Protein AF-0000000080632441 (afdb_homodimer)

Foldseek 3Di:
DPPPDQLVVQVVLCVVLPHDDDPLLSLLSCVQPVDDKDKDWLVRSVVVCVVVVNDDDSVRSVVSLVSCCVSQQWPWDDDDPPTIIIINDSDDWEWEAEPPPGDIDTDRRVVDDDDDDDADPPPDHDPHDYDYHYDYDDPPPPD/DPPPDPLVVLVVLCVVLPHDCDPLLSLLSCVQPVDDKDKDWLVRSVVVCVVVVNDDDSVRSVVSLVSCCVSQQWPWDDDDPPTIIIINDSDDWEWEAEPPPGDIDTDRNVVDDDPDDDADPPPDHDPHDYDYHYDYDDPPPPD

InterPro domains:
  IPR002481 Ferric-uptake regulator [PF01475] (17-112)
  IPR002481 Ferric-uptake regulator [PTHR33202] (8-134)
  IPR002481 Ferric-uptake regulator [cd07153] (23-134)
  IPR036388 Winged helix-like DNA-binding domain superfamily [G3DSA:1.10.10.10] (9-90)
  IPR036390 Winged helix DNA-binding domain superfamily [SSF46785] (9-132)

Structure (mmCIF, N/CA/C/O backbone):
data_AF-0000000080632441-model_v1
#
loop_
_entity.id
_entity.type
_entity.pdbx_description
1 polymer 'Ferric uptake regulation protein'
#
loop_
_atom_site.group_PDB
_atom_site.id
_atom_site.type_symbol
_atom_site.label_atom_id
_atom_site.label_alt_id
_atom_site.label_comp_id
_atom_site.label_asym_id
_atom_site.label_entity_id
_atom_site.label_seq_id
_atom_site.pdbx_PDB_ins_code
_atom_site.Cartn_x
_atom_site.Cartn_y
_atom_site.Cartn_z
_atom_site.occupancy
_atom_site.B_iso_or_equiv
_atom_site.auth_seq_id
_atom_site.auth_comp_id
_atom_site.auth_asym_id
_atom_site.auth_atom_id
_atom_site.pdbx_PDB_model_num
ATOM 1 N N . MET A 1 1 ? -0.28 -42.281 -23.859 1 33.09 1 MET A N 1
ATOM 2 C CA . MET A 1 1 ? -1.153 -41.125 -23.859 1 33.09 1 MET A CA 1
ATOM 3 C C . MET A 1 1 ? -1.033 -40.344 -22.547 1 33.09 1 MET A C 1
ATOM 5 O O . MET A 1 1 ? -1.762 -40.625 -21.594 1 33.09 1 MET A O 1
ATOM 9 N N . THR A 1 2 ? 0.139 -40.188 -21.922 1 35.5 2 THR A N 1
ATOM 10 C CA . THR A 1 2 ? 0.344 -39.438 -20.688 1 35.5 2 THR A CA 1
ATOM 11 C C . THR A 1 2 ? -0.292 -38.062 -20.766 1 35.5 2 THR A C 1
ATOM 13 O O . THR A 1 2 ? 0.161 -37.219 -21.547 1 35.5 2 THR A O 1
ATOM 16 N N . GLY A 1 3 ? -1.65 -38 -21.016 1 35.34 3 GLY A N 1
ATOM 17 C CA . GLY A 1 3 ? -2.373 -36.75 -21.188 1 35.34 3 GLY A CA 1
ATOM 18 C C . GLY A 1 3 ? -1.894 -35.656 -20.266 1 35.34 3 GLY A C 1
ATOM 19 O O . GLY A 1 3 ? -1.734 -35.875 -19.062 1 35.34 3 GLY A O 1
ATOM 20 N N . THR A 1 4 ? -0.919 -34.906 -20.547 1 43.03 4 THR A N 1
ATOM 21 C CA . THR A 1 4 ? -0.618 -33.656 -19.859 1 43.03 4 THR A CA 1
ATOM 22 C C . THR A 1 4 ? -1.896 -33 -19.328 1 43.03 4 THR A C 1
ATOM 24 O O . THR A 1 4 ? -2.764 -32.625 -20.109 1 43.03 4 THR A O 1
ATOM 27 N N . ARG A 1 5 ? -2.656 -33.562 -18.266 1 49.09 5 ARG A N 1
ATOM 28 C CA . ARG A 1 5 ? -3.957 -33.188 -17.734 1 49.09 5 ARG A CA 1
ATOM 29 C C . ARG A 1 5 ? -4.07 -31.656 -17.594 1 49.09 5 ARG A C 1
ATOM 31 O O . ARG A 1 5 ? -3.268 -31.031 -16.906 1 49.09 5 ARG A O 1
ATOM 38 N N . PRO A 1 6 ? -4.762 -31.094 -18.375 1 52.81 6 PRO A N 1
ATOM 39 C CA . PRO A 1 6 ? -5.141 -29.688 -18.297 1 52.81 6 PRO A CA 1
ATOM 40 C C . PRO A 1 6 ? -5.57 -29.25 -16.906 1 52.81 6 PRO A C 1
ATOM 42 O O . PRO A 1 6 ? -6.113 -30.062 -16.141 1 52.81 6 PRO A O 1
ATOM 45 N N . PHE A 1 7 ? -4.969 -28.562 -16.188 1 61.31 7 PHE A N 1
ATOM 46 C CA . PHE A 1 7 ? -5.32 -27.953 -14.914 1 61.31 7 PHE A CA 1
ATOM 47 C C . PHE A 1 7 ? -4.543 -28.594 -13.773 1 61.31 7 PHE A C 1
ATOM 49 O O . PHE A 1 7 ? -4.879 -28.406 -12.602 1 61.31 7 PHE A O 1
ATOM 56 N N . LYS A 1 8 ? -3.641 -29.547 -14.109 1 72.44 8 LYS A N 1
ATOM 57 C CA . LYS A 1 8 ? -2.916 -30.281 -13.078 1 72.44 8 LYS A CA 1
ATOM 58 C C . LYS A 1 8 ? -2.145 -29.328 -12.172 1 72.44 8 LYS A C 1
ATOM 60 O O . LYS A 1 8 ? -2.098 -29.516 -10.953 1 72.44 8 LYS A O 1
ATOM 65 N N . ARG A 1 9 ? -1.798 -28.281 -12.75 1 84.69 9 ARG A N 1
ATOM 66 C CA . ARG A 1 9 ? -0.999 -27.375 -11.938 1 84.69 9 ARG A CA 1
ATOM 67 C C . ARG A 1 9 ? -1.854 -26.703 -10.867 1 84.69 9 ARG A C 1
ATOM 69 O O . ARG A 1 9 ? -1.483 -26.672 -9.695 1 84.69 9 ARG A O 1
ATOM 76 N N . ALA A 1 10 ? -3.031 -26.344 -11.242 1 90.31 10 ALA A N 1
ATOM 77 C CA . ALA A 1 10 ? -3.914 -25.641 -10.312 1 90.31 10 ALA A CA 1
ATOM 78 C C . ALA A 1 10 ? -4.438 -26.578 -9.227 1 90.31 10 ALA A C 1
ATOM 80 O O . ALA A 1 10 ? -4.457 -26.219 -8.047 1 90.31 10 ALA A O 1
ATOM 81 N N . LEU A 1 11 ? -4.855 -27.797 -9.625 1 91.56 11 LEU A N 1
ATOM 82 C CA . LEU A 1 11 ? -5.363 -28.766 -8.664 1 91.56 11 LEU A CA 1
ATOM 83 C C . LEU A 1 11 ? -4.281 -29.156 -7.66 1 91.56 11 LEU A C 1
ATOM 85 O O . LEU A 1 11 ? -4.539 -29.203 -6.457 1 91.56 11 LEU A O 1
ATOM 89 N N . ASP A 1 12 ? -3.166 -29.406 -8.133 1 92.31 12 ASP A N 1
ATOM 90 C CA . ASP A 1 12 ? -2.045 -29.781 -7.277 1 92.31 12 ASP A CA 1
ATOM 91 C C . ASP A 1 12 ? -1.719 -28.672 -6.277 1 92.31 12 ASP A C 1
ATOM 93 O O . ASP A 1 12 ? -1.461 -28.938 -5.105 1 92.31 12 ASP A O 1
ATOM 97 N N . ARG A 1 13 ? -1.708 -27.453 -6.73 1 92.25 13 ARG A N 1
ATOM 98 C CA . ARG A 1 13 ? -1.422 -26.328 -5.859 1 92.25 13 ARG A CA 1
ATOM 99 C C . ARG A 1 13 ? -2.463 -26.203 -4.75 1 92.25 13 ARG A C 1
ATOM 101 O O . ARG A 1 13 ? -2.119 -25.969 -3.59 1 92.25 13 ARG A O 1
ATOM 108 N N . LEU A 1 14 ? -3.668 -26.359 -5.105 1 94.69 14 LEU A N 1
ATOM 109 C CA . LEU A 1 14 ? -4.746 -26.281 -4.129 1 94.69 14 LEU A CA 1
ATOM 110 C C . LEU A 1 14 ? -4.621 -27.391 -3.088 1 94.69 14 LEU A C 1
ATOM 112 O O . LEU A 1 14 ? -4.68 -27.125 -1.885 1 94.69 14 LEU A O 1
ATOM 116 N N . GLN A 1 15 ? -4.391 -28.547 -3.537 1 93.75 15 GLN A N 1
ATOM 117 C CA . GLN A 1 15 ? -4.32 -29.703 -2.643 1 93.75 15 GLN A CA 1
ATOM 118 C C . GLN A 1 15 ? -3.096 -29.609 -1.735 1 93.75 15 GLN A C 1
ATOM 120 O O . GLN A 1 15 ? -3.182 -29.891 -0.539 1 93.75 15 GLN A O 1
ATOM 125 N N . THR A 1 16 ? -2.045 -29.25 -2.301 1 93.94 16 THR A N 1
ATOM 126 C CA . THR A 1 16 ? -0.812 -29.109 -1.531 1 93.94 16 THR A CA 1
ATOM 127 C C . THR A 1 16 ? -0.969 -28.062 -0.443 1 93.94 16 THR A C 1
ATOM 129 O O . THR A 1 16 ? -0.41 -28.188 0.647 1 93.94 16 THR A O 1
ATOM 132 N N . ALA A 1 17 ? -1.76 -27.078 -0.723 1 95.12 17 ALA A N 1
ATOM 133 C CA . ALA A 1 17 ? -1.973 -26 0.237 1 95.12 17 ALA A CA 1
ATOM 134 C C . ALA A 1 17 ? -3.1 -26.328 1.207 1 95.12 17 ALA A C 1
ATOM 136 O O . ALA A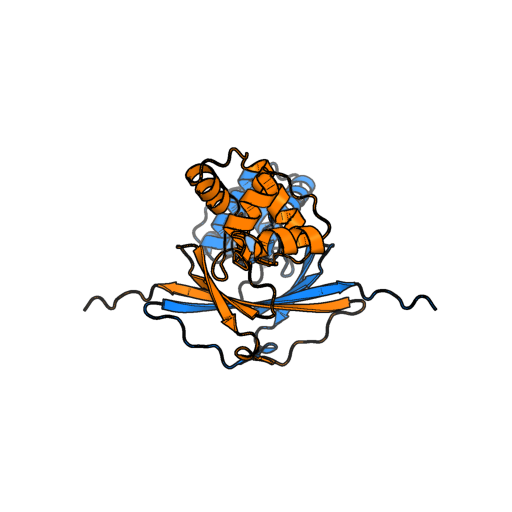 1 17 ? -3.424 -25.547 2.096 1 95.12 17 ALA A O 1
ATOM 137 N N . GLY A 1 18 ? -3.789 -27.438 1.027 1 95.62 18 GLY A N 1
ATOM 138 C CA . GLY A 1 18 ? -4.793 -27.906 1.961 1 95.62 18 GLY A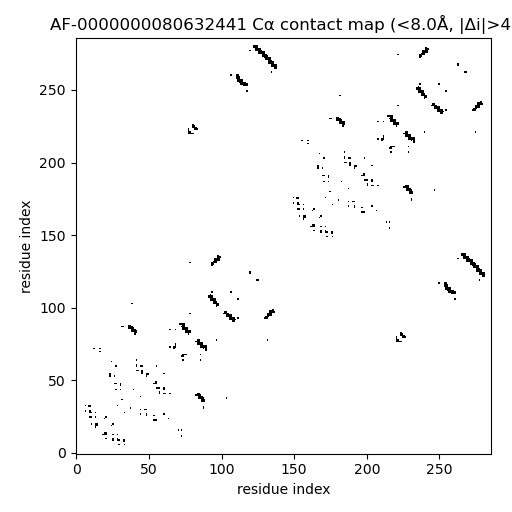 CA 1
ATOM 139 C C . GLY A 1 18 ? -6.191 -27.406 1.643 1 95.62 18 GLY A C 1
ATOM 140 O O . GLY A 1 18 ? -7.074 -27.422 2.504 1 95.62 18 GLY A O 1
ATOM 141 N N . PHE A 1 19 ? -6.305 -27 0.453 1 96.19 19 PHE A N 1
ATOM 142 C CA . PHE A 1 19 ? -7.621 -26.484 0.083 1 96.19 19 PHE A CA 1
ATOM 143 C C . PHE A 1 19 ? -8.453 -27.578 -0.597 1 96.19 19 PHE A C 1
ATOM 145 O O . PHE A 1 19 ? -7.926 -28.344 -1.397 1 96.19 19 PHE A O 1
ATOM 152 N N . ARG A 1 20 ? -9.773 -27.562 -0.19 1 94.94 20 ARG A N 1
ATOM 153 C CA . ARG A 1 20 ? -10.719 -28.359 -0.97 1 94.94 20 ARG A CA 1
ATOM 154 C C . ARG A 1 20 ? -10.938 -27.75 -2.35 1 94.94 20 ARG A C 1
ATOM 156 O O . ARG A 1 20 ? -11.203 -26.547 -2.471 1 94.94 20 ARG A O 1
ATOM 163 N N . PRO A 1 21 ? -10.852 -28.578 -3.33 1 94.56 21 PRO A N 1
ATOM 164 C CA . PRO A 1 21 ? -11 -28.016 -4.68 1 94.56 21 PRO A CA 1
ATOM 165 C C . PRO A 1 21 ? -12.453 -27.922 -5.125 1 94.56 21 PRO A C 1
ATOM 167 O O . PRO A 1 21 ? -12.875 -28.656 -6.031 1 94.56 21 PRO A O 1
ATOM 170 N N . THR A 1 22 ? -13.234 -27 -4.605 1 95.38 22 THR A N 1
ATOM 171 C CA . THR A 1 22 ? -14.578 -26.734 -5.113 1 95.38 22 THR A CA 1
ATOM 172 C C . THR A 1 22 ? -14.523 -26.188 -6.539 1 95.38 22 THR A C 1
ATOM 174 O O . THR A 1 22 ? -13.461 -25.75 -7 1 95.38 22 THR A O 1
ATOM 177 N N . ARG A 1 23 ? -15.609 -26.297 -7.176 1 94.81 23 ARG A N 1
ATOM 178 C CA . ARG A 1 23 ? -15.672 -25.797 -8.547 1 94.81 23 ARG A CA 1
ATOM 179 C C . ARG A 1 23 ? -15.219 -24.344 -8.633 1 94.81 23 ARG A C 1
ATOM 181 O O . ARG A 1 23 ? -14.391 -24 -9.484 1 94.81 23 ARG A O 1
ATOM 188 N N . GLN A 1 24 ? -15.734 -23.516 -7.773 1 96.12 24 GLN A N 1
ATOM 189 C CA . GLN A 1 24 ? -15.398 -22.094 -7.781 1 96.12 24 GLN A CA 1
ATOM 190 C C . GLN A 1 24 ? -13.922 -21.875 -7.473 1 96.12 24 GLN A C 1
ATOM 192 O O . GLN A 1 24 ? -13.242 -21.125 -8.172 1 96.12 24 GLN A O 1
ATOM 197 N N . ARG A 1 25 ? -13.43 -22.594 -6.473 1 96.44 25 ARG A N 1
ATOM 198 C CA . ARG A 1 25 ? -12.039 -22.422 -6.078 1 96.44 25 ARG A CA 1
ATOM 199 C C . ARG A 1 25 ? -11.094 -22.922 -7.172 1 96.44 25 ARG A C 1
ATOM 201 O O . ARG A 1 25 ? -10.094 -22.266 -7.477 1 96.44 25 ARG A O 1
ATOM 208 N N . LEU A 1 26 ? -11.414 -24.078 -7.703 1 96.19 26 LEU A N 1
ATOM 209 C CA . LEU A 1 26 ? -10.602 -24.625 -8.781 1 96.19 26 LEU A CA 1
ATOM 210 C C . LEU A 1 26 ? -10.625 -23.703 -10 1 96.19 26 LEU A C 1
ATOM 212 O O . LEU A 1 26 ? -9.594 -23.5 -10.641 1 96.19 26 LEU A O 1
ATOM 216 N N . GLY A 1 27 ? -11.812 -23.219 -10.367 1 97.06 27 GLY A N 1
ATOM 217 C CA . GLY A 1 27 ? -11.914 -22.281 -11.477 1 97.06 27 GLY A CA 1
ATOM 218 C C . GLY A 1 27 ? -11.062 -21.047 -11.297 1 97.06 27 GLY A C 1
ATOM 219 O O . GLY A 1 27 ? -10.367 -20.625 -12.227 1 97.06 27 GLY A O 1
ATOM 220 N N . LEU A 1 28 ? -11.086 -20.453 -10.125 1 98.06 28 LEU A N 1
ATOM 221 C CA . LEU A 1 28 ? -10.273 -19.281 -9.828 1 98.06 28 LEU A CA 1
ATOM 222 C C . LEU A 1 28 ? -8.789 -19.625 -9.867 1 98.06 28 LEU A C 1
ATOM 224 O O . LEU A 1 28 ? -7.98 -18.859 -10.383 1 98.06 28 LEU A O 1
ATOM 228 N N . ALA A 1 29 ? -8.469 -20.766 -9.312 1 97.69 29 ALA A N 1
ATOM 229 C CA . ALA A 1 29 ? -7.074 -21.219 -9.328 1 97.69 29 ALA A CA 1
ATOM 230 C C . ALA A 1 29 ? -6.562 -21.375 -10.758 1 97.69 29 ALA A C 1
ATOM 232 O O . ALA A 1 29 ? -5.43 -21 -11.062 1 97.69 29 ALA A O 1
ATOM 233 N N . ARG A 1 30 ? -7.375 -21.891 -11.555 1 96.69 30 ARG A N 1
ATOM 234 C CA . ARG A 1 30 ? -6.977 -22.062 -12.953 1 96.69 30 ARG A CA 1
ATOM 235 C C . ARG A 1 30 ? -6.711 -20.719 -13.617 1 96.69 30 ARG A C 1
ATOM 237 O O . ARG A 1 30 ? -5.715 -20.562 -14.32 1 96.69 30 ARG A O 1
ATOM 244 N N . LEU A 1 31 ? -7.617 -19.781 -13.438 1 96.81 31 LEU A N 1
ATOM 245 C CA . LEU A 1 31 ? -7.441 -18.438 -13.992 1 96.81 31 LEU A CA 1
ATOM 246 C C . LEU A 1 31 ? -6.145 -17.812 -13.492 1 96.81 31 LEU A C 1
ATOM 248 O O . LEU A 1 31 ? -5.48 -17.078 -14.234 1 96.81 31 LEU A O 1
ATOM 252 N N . LEU A 1 32 ? -5.773 -18.094 -12.25 1 97.25 32 LEU A N 1
ATOM 253 C CA . LEU A 1 32 ? -4.633 -17.469 -11.602 1 97.25 32 LEU A CA 1
ATOM 254 C C . LEU A 1 32 ? -3.326 -18.125 -12.023 1 97.25 32 LEU A C 1
ATOM 256 O O . LEU A 1 32 ? -2.326 -17.453 -12.258 1 97.25 32 LEU A O 1
ATOM 260 N N . PHE A 1 33 ? -3.41 -19.453 -12.164 1 96 33 PHE A N 1
ATOM 261 C CA . PHE A 1 33 ? -2.133 -20.156 -12.141 1 96 33 PHE A CA 1
ATOM 262 C C . PHE A 1 33 ? -1.861 -20.828 -13.477 1 96 33 PHE A C 1
ATOM 264 O O . PHE A 1 33 ? -0.778 -21.375 -13.695 1 96 33 PHE A O 1
ATOM 271 N N . GLU A 1 34 ? -2.977 -20.766 -14.359 1 90.06 34 GLU A N 1
ATOM 272 C CA . GLU A 1 34 ? -2.773 -21.375 -15.672 1 90.06 34 GLU A CA 1
ATOM 273 C C . GLU A 1 34 ? -2.129 -20.391 -16.641 1 90.06 34 GLU A C 1
ATOM 275 O O . GLU A 1 34 ? -2.643 -19.281 -16.844 1 90.06 34 GLU A O 1
ATOM 280 N N . GLY A 1 35 ? -0.875 -20.031 -16.609 1 89.94 35 GLY A N 1
ATOM 281 C CA . GLY A 1 35 ? -0.099 -19.156 -17.453 1 89.94 35 GLY A CA 1
ATOM 282 C C . GLY A 1 35 ? 1.107 -18.562 -16.766 1 89.94 35 GLY A C 1
ATOM 283 O O . GLY A 1 35 ? 1.679 -19.172 -15.859 1 89.94 35 GLY A O 1
ATOM 284 N N . GLU A 1 36 ? 1.453 -17.438 -17.25 1 94.56 36 GLU A N 1
ATOM 285 C CA . GLU A 1 36 ? 2.613 -16.766 -16.672 1 94.56 36 GLU A CA 1
ATOM 286 C C . GLU A 1 36 ? 2.242 -16.031 -15.391 1 94.56 36 GLU A C 1
ATOM 288 O O . GLU A 1 36 ? 1.061 -15.828 -15.109 1 94.56 36 GLU A O 1
ATOM 293 N N . HIS A 1 37 ? 3.268 -15.742 -14.688 1 96.56 37 HIS A N 1
ATOM 294 C CA . HIS A 1 37 ? 3.037 -14.93 -13.5 1 96.56 37 HIS A CA 1
ATOM 295 C C . HIS A 1 37 ? 2.32 -13.633 -13.852 1 96.56 37 HIS A C 1
ATOM 297 O O . HIS A 1 37 ? 2.549 -13.062 -14.922 1 96.56 37 HIS A O 1
ATOM 303 N N . ARG A 1 38 ? 1.542 -13.25 -12.891 1 97.62 38 ARG A N 1
ATOM 304 C CA . ARG A 1 38 ? 0.75 -12.055 -13.172 1 97.62 38 ARG A CA 1
ATOM 305 C C . ARG A 1 38 ? 0.389 -11.32 -11.883 1 97.62 38 ARG A C 1
ATOM 307 O O . ARG A 1 38 ? 0.552 -11.867 -10.789 1 97.62 38 ARG A O 1
ATOM 314 N N . HIS A 1 39 ? -0.03 -10.062 -12.016 1 98.12 39 HIS A N 1
ATOM 315 C CA . HIS A 1 39 ? -0.624 -9.227 -10.977 1 98.12 39 HIS A CA 1
ATOM 316 C C . HIS A 1 39 ? -2.096 -8.953 -11.266 1 98.12 39 HIS A C 1
ATOM 318 O O . HIS A 1 39 ? -2.438 -8.445 -12.336 1 98.12 39 HIS A O 1
ATOM 324 N N . VAL A 1 40 ? -2.939 -9.234 -10.289 1 97.81 40 VAL A N 1
ATOM 325 C CA . VAL A 1 40 ? -4.363 -9.039 -10.539 1 97.81 40 VAL A CA 1
ATOM 326 C C . VAL A 1 40 ? -5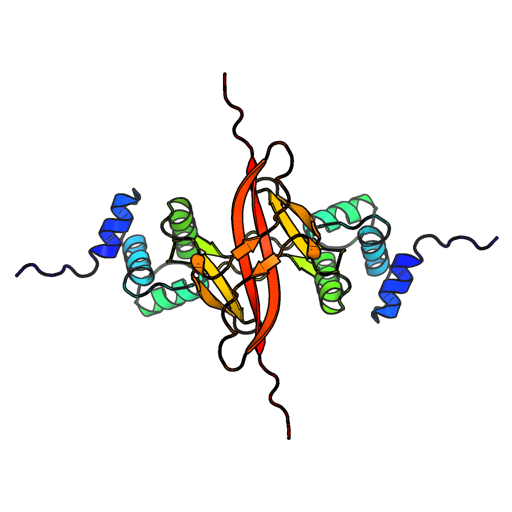.031 -8.445 -9.305 1 97.81 40 VAL A C 1
ATOM 328 O O . VAL A 1 40 ? -4.625 -8.719 -8.172 1 97.81 40 VAL A O 1
ATOM 331 N N . THR A 1 41 ? -6.027 -7.602 -9.531 1 97.5 41 THR A N 1
ATOM 332 C CA . THR A 1 41 ? -6.918 -7.195 -8.445 1 97.5 41 THR A CA 1
ATOM 333 C C . THR A 1 41 ? -8.117 -8.133 -8.352 1 97.5 41 THR A C 1
ATOM 335 O O . THR A 1 41 ? -8.367 -8.922 -9.266 1 97.5 41 THR A O 1
ATOM 338 N N . ALA A 1 42 ? -8.812 -8.055 -7.223 1 98.25 42 ALA A N 1
ATOM 339 C CA . ALA A 1 42 ? -10.023 -8.852 -7.078 1 98.25 42 ALA A CA 1
ATOM 340 C C . ALA A 1 42 ? -11.031 -8.523 -8.18 1 98.25 42 ALA A C 1
ATOM 342 O O . ALA A 1 42 ? -11.656 -9.422 -8.75 1 98.25 42 ALA A O 1
ATOM 343 N N . GLU A 1 43 ? -11.148 -7.285 -8.516 1 97.88 43 GLU A N 1
ATOM 344 C CA . GLU A 1 43 ? -12.094 -6.844 -9.539 1 97.88 43 GLU A CA 1
ATOM 345 C C . GLU A 1 43 ? -11.719 -7.398 -10.914 1 97.88 43 GLU A C 1
ATOM 347 O O . GLU A 1 43 ? -12.578 -7.855 -11.664 1 97.88 43 GLU A O 1
ATOM 352 N N . GLN A 1 44 ? -10.469 -7.332 -11.242 1 97.5 44 GLN A N 1
ATOM 353 C CA . GLN A 1 44 ? -9.992 -7.871 -12.508 1 97.5 44 GLN A CA 1
ATOM 354 C C . GLN A 1 44 ? -10.273 -9.367 -12.602 1 97.5 44 GLN A C 1
ATOM 356 O O . GLN A 1 44 ? -10.766 -9.852 -13.625 1 97.5 44 GLN A O 1
ATOM 361 N N . LEU A 1 45 ? -9.914 -10.094 -11.523 1 98.5 45 LEU A N 1
ATOM 362 C CA . LEU A 1 45 ? -10.125 -11.531 -11.531 1 98.5 45 LEU A CA 1
ATOM 363 C C . LEU A 1 45 ? -11.617 -11.867 -11.641 1 98.5 45 LEU A C 1
ATOM 365 O O . LEU A 1 45 ? -11.992 -12.82 -12.32 1 98.5 45 LEU A O 1
ATOM 369 N N . HIS A 1 46 ? -12.406 -11.078 -10.961 1 98.75 46 HIS A N 1
ATOM 370 C CA . HIS A 1 46 ? -13.844 -11.281 -11.031 1 98.75 46 HIS A CA 1
ATOM 371 C C . HIS A 1 46 ? -14.359 -11.117 -12.453 1 98.75 46 HIS A C 1
ATOM 373 O O . HIS A 1 46 ? -15.148 -11.93 -12.938 1 98.75 46 HIS A O 1
ATOM 379 N N . THR A 1 47 ? -13.93 -10.102 -13.062 1 98.56 47 THR A N 1
ATOM 380 C CA . THR A 1 47 ? -14.312 -9.852 -14.445 1 98.56 47 THR A CA 1
ATOM 381 C C . THR A 1 47 ? -13.891 -11.023 -15.336 1 98.56 47 THR A C 1
ATOM 383 O O . THR A 1 47 ? -14.68 -11.492 -16.156 1 98.56 47 THR A O 1
ATOM 386 N N . GLU A 1 48 ? -12.695 -11.5 -15.172 1 98.12 48 GLU A N 1
ATOM 387 C CA . GLU A 1 48 ? -12.211 -12.648 -15.93 1 98.12 48 GLU A CA 1
ATOM 388 C C . GLU A 1 48 ? -13.055 -13.891 -15.656 1 98.12 48 GLU A C 1
ATOM 390 O O . GLU A 1 48 ? -13.359 -14.664 -16.578 1 98.12 48 GLU A O 1
ATOM 395 N N . ALA A 1 49 ? -13.344 -14.086 -14.391 1 98.31 49 ALA A N 1
ATOM 396 C CA . ALA A 1 49 ? -14.164 -15.234 -14.008 1 98.31 49 ALA A CA 1
ATOM 397 C C . ALA A 1 49 ? -15.523 -15.195 -14.703 1 98.31 49 ALA A C 1
ATOM 399 O O . ALA A 1 49 ? -15.984 -16.219 -15.227 1 98.31 49 ALA A O 1
ATOM 400 N N . MET A 1 50 ? -16.125 -14.047 -14.703 1 98.06 50 MET A N 1
ATOM 401 C CA . MET A 1 50 ? -17.406 -13.883 -15.375 1 98.06 50 MET A CA 1
ATOM 402 C C . MET A 1 50 ? -17.281 -14.18 -16.875 1 98.06 50 MET A C 1
ATOM 404 O O . MET A 1 50 ? -18.141 -14.836 -17.453 1 98.06 50 MET A O 1
ATOM 408 N N . GLY A 1 51 ? -16.234 -13.734 -17.422 1 97.44 51 GLY A N 1
ATOM 409 C CA . GLY A 1 51 ? -15.984 -13.984 -18.828 1 97.44 51 GLY A CA 1
ATOM 410 C C . GLY A 1 51 ? -15.797 -15.453 -19.156 1 97.44 51 GLY A C 1
ATOM 411 O O . GLY A 1 51 ? -16.047 -15.883 -20.281 1 97.44 51 GLY A O 1
ATOM 412 N N . ALA A 1 52 ? -15.367 -16.172 -18.219 1 96.44 52 ALA A N 1
ATOM 413 C CA . ALA A 1 52 ? -15.156 -17.609 -18.375 1 96.44 52 ALA A CA 1
ATOM 414 C C . ALA A 1 52 ? -16.375 -18.406 -17.906 1 96.44 52 ALA A C 1
ATOM 416 O O . ALA A 1 52 ? -16.297 -19.609 -17.703 1 96.44 52 ALA A O 1
ATOM 417 N N . ASP A 1 53 ? -17.438 -17.719 -17.562 1 96.5 53 ASP A N 1
ATOM 418 C CA . ASP A 1 53 ? -18.703 -18.297 -17.156 1 96.5 53 ASP A CA 1
ATOM 419 C C . ASP A 1 53 ? -18.594 -19 -15.805 1 96.5 53 ASP A C 1
ATOM 421 O O . ASP A 1 53 ? -19.219 -20.047 -15.594 1 96.5 53 ASP A O 1
ATOM 425 N N . LEU A 1 54 ? -17.656 -18.547 -15.031 1 96.5 54 LEU A N 1
ATOM 426 C CA . LEU A 1 54 ? -17.578 -18.969 -13.633 1 96.5 54 LEU A CA 1
ATOM 427 C C . LEU A 1 54 ? -18.453 -18.062 -12.758 1 96.5 54 LEU A C 1
ATOM 429 O O . LEU A 1 54 ? -18.172 -16.875 -12.617 1 96.5 54 LEU A O 1
ATOM 433 N N . ARG A 1 55 ? -19.594 -18.531 -12.219 1 95.12 55 ARG A N 1
ATOM 434 C CA . ARG A 1 55 ? -20.516 -17.75 -11.383 1 95.12 55 ARG A CA 1
ATOM 435 C C . ARG A 1 55 ? -19.938 -17.578 -9.977 1 95.12 55 ARG A C 1
ATOM 437 O O . ARG A 1 55 ? -20.047 -18.469 -9.141 1 95.12 55 ARG A O 1
ATOM 444 N N . VAL A 1 56 ? -19.328 -16.531 -9.703 1 98 56 VAL A N 1
ATOM 445 C CA . VAL A 1 56 ? -18.734 -16.25 -8.406 1 98 56 VAL A CA 1
ATOM 446 C C . VAL A 1 56 ? -18.953 -14.781 -8.055 1 98 56 VAL A C 1
ATOM 448 O O . VAL A 1 56 ? -18.891 -13.914 -8.922 1 98 56 VAL A O 1
ATOM 451 N N . SER A 1 57 ? -19.266 -14.508 -6.871 1 98.12 57 SER A N 1
ATOM 452 C CA . SER A 1 57 ? -19.422 -13.133 -6.43 1 98.12 57 SER A CA 1
ATOM 453 C C . SER A 1 57 ? -18.062 -12.469 -6.203 1 98.12 57 SER A C 1
ATOM 455 O O . SER A 1 57 ? -17.047 -13.148 -6.035 1 98.12 57 SER A O 1
ATOM 457 N N . LEU A 1 58 ? -18.062 -11.203 -6.234 1 98.44 58 LEU A N 1
ATOM 458 C CA . LEU A 1 58 ? -16.844 -10.469 -5.922 1 98.44 58 LEU A CA 1
ATOM 459 C C . LEU A 1 58 ? -16.344 -10.805 -4.523 1 98.44 58 LEU A C 1
ATOM 461 O O . LEU A 1 58 ? -15.133 -10.914 -4.297 1 98.44 58 LEU A O 1
ATOM 465 N N . ALA A 1 59 ? -17.234 -11.016 -3.594 1 98 59 ALA A N 1
ATOM 466 C CA . ALA A 1 59 ? -16.875 -11.383 -2.227 1 98 59 ALA A CA 1
ATOM 467 C C . ALA A 1 59 ? -16.141 -12.727 -2.191 1 98 59 ALA A C 1
ATOM 469 O O . ALA A 1 59 ? -15.141 -12.867 -1.492 1 98 59 ALA A O 1
ATOM 470 N N . THR A 1 60 ? -16.609 -13.625 -2.912 1 97.88 60 THR A N 1
ATOM 471 C CA . THR A 1 60 ? -15.977 -14.938 -2.988 1 97.88 60 THR A CA 1
ATOM 472 C C . THR A 1 60 ? -14.57 -14.828 -3.57 1 97.88 60 THR A C 1
ATOM 474 O O . THR A 1 60 ? -13.641 -15.461 -3.078 1 97.88 60 THR A O 1
ATOM 477 N N . VAL A 1 61 ? -14.438 -14.016 -4.602 1 98.62 61 VAL A N 1
ATOM 478 C CA . VAL A 1 61 ? -13.133 -13.797 -5.227 1 98.62 61 VAL A CA 1
ATOM 479 C C . VAL A 1 61 ? -12.172 -13.195 -4.207 1 98.62 61 VAL A C 1
ATOM 481 O O . VAL A 1 61 ? -11.055 -13.695 -4.031 1 98.62 61 VAL A O 1
ATOM 484 N N . TYR A 1 62 ? -12.664 -12.195 -3.598 1 98.06 62 TYR A N 1
ATOM 485 C CA . TYR A 1 62 ? -11.844 -11.523 -2.596 1 98.06 62 TYR A CA 1
ATOM 486 C C . TYR A 1 62 ? -11.406 -12.5 -1.508 1 98.06 62 TYR A C 1
ATOM 488 O O . TYR A 1 62 ? -10.234 -12.555 -1.147 1 98.06 62 TYR A O 1
ATOM 496 N N . ASN A 1 63 ? -12.289 -13.273 -0.975 1 97.94 63 ASN A N 1
ATOM 497 C CA . ASN A 1 63 ? -12.008 -14.242 0.083 1 97.94 63 ASN A CA 1
ATOM 498 C C . ASN A 1 63 ? -11.008 -15.297 -0.374 1 97.94 63 ASN A C 1
ATOM 500 O O . ASN A 1 63 ? -10.102 -15.672 0.377 1 97.94 63 ASN A O 1
ATOM 504 N N . THR A 1 64 ? -11.242 -15.742 -1.524 1 98.12 64 THR A N 1
ATOM 505 C CA . THR A 1 64 ? -10.344 -16.75 -2.076 1 98.12 64 THR A CA 1
ATOM 506 C C . THR A 1 64 ? -8.93 -16.203 -2.209 1 98.12 64 THR A C 1
ATOM 508 O O . THR A 1 64 ? -7.957 -16.859 -1.821 1 98.12 64 THR A O 1
ATOM 511 N N . LEU A 1 65 ? -8.844 -14.984 -2.775 1 98.5 65 LEU A N 1
ATOM 512 C CA . LEU A 1 65 ? -7.539 -14.352 -2.926 1 98.5 65 LEU A CA 1
ATOM 513 C C . LEU A 1 65 ? -6.852 -14.195 -1.573 1 98.5 65 LEU A C 1
ATOM 515 O O . LEU A 1 65 ? -5.652 -14.461 -1.449 1 98.5 65 LEU A O 1
ATOM 519 N N . ASN A 1 66 ? -7.59 -13.812 -0.589 1 97.94 66 ASN A N 1
ATOM 520 C CA . ASN A 1 66 ? -7.027 -13.672 0.75 1 97.94 66 ASN A CA 1
ATOM 521 C C . ASN A 1 66 ? -6.582 -15.016 1.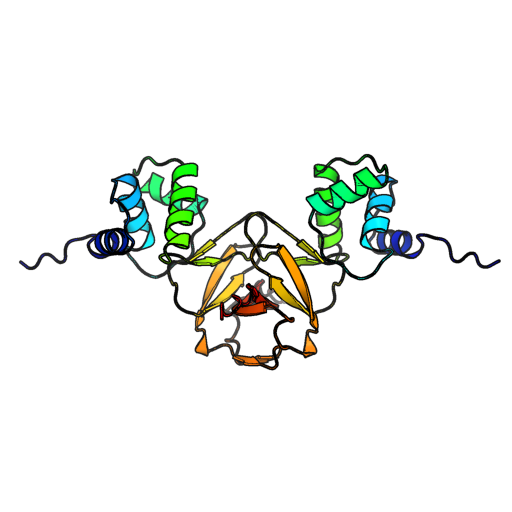317 1 97.94 66 ASN A C 1
ATOM 523 O O . ASN A 1 66 ? -5.516 -15.117 1.924 1 97.94 66 ASN A O 1
ATOM 527 N N . GLN A 1 67 ? -7.367 -16.016 1.164 1 98.06 67 GLN A N 1
ATOM 528 C CA . GLN A 1 67 ? -7.02 -17.359 1.624 1 98.06 67 GLN A CA 1
ATOM 529 C C . GLN A 1 67 ? -5.762 -17.875 0.928 1 98.06 67 GLN A C 1
ATOM 531 O O . GLN A 1 67 ? -4.875 -18.438 1.573 1 98.06 67 GLN A O 1
ATOM 536 N N . PHE A 1 68 ? -5.73 -17.688 -0.408 1 98.31 68 PHE A N 1
ATOM 537 C CA . PHE A 1 68 ? -4.559 -18.109 -1.17 1 98.31 68 PHE A CA 1
ATOM 538 C C . PHE A 1 68 ? -3.314 -17.359 -0.701 1 98.31 68 PHE A C 1
ATOM 540 O O . PHE A 1 68 ? -2.223 -17.938 -0.665 1 98.31 68 PHE A O 1
ATOM 547 N N . THR A 1 69 ? -3.441 -16.078 -0.38 1 97.69 69 THR A N 1
ATOM 548 C CA . THR A 1 69 ? -2.336 -15.281 0.129 1 97.69 69 THR A CA 1
ATOM 549 C C . THR A 1 69 ? -1.857 -15.812 1.478 1 97.69 69 THR A C 1
ATOM 551 O O . THR A 1 69 ? -0.656 -15.992 1.688 1 97.69 69 THR A O 1
ATOM 554 N N . ALA A 1 70 ? -2.799 -16.141 2.346 1 96.19 70 ALA A N 1
ATOM 555 C CA . ALA A 1 70 ? -2.475 -16.656 3.67 1 96.19 70 ALA A CA 1
ATOM 556 C C . ALA A 1 70 ? -1.742 -17.984 3.57 1 96.19 70 ALA A C 1
ATOM 558 O O . ALA A 1 70 ? -0.889 -18.297 4.406 1 96.19 70 ALA A O 1
ATOM 559 N N . ALA A 1 71 ? -2.018 -18.719 2.566 1 97.19 71 ALA A N 1
ATOM 560 C CA . ALA A 1 71 ? -1.424 -20.047 2.369 1 97.19 71 ALA A CA 1
ATOM 561 C C . ALA A 1 71 ? -0.101 -19.938 1.614 1 97.19 71 ALA A C 1
ATOM 563 O O . ALA A 1 71 ? 0.542 -20.953 1.34 1 97.19 71 ALA A O 1
ATOM 564 N N . GLY A 1 72 ? 0.244 -18.766 1.145 1 96.31 72 GLY A N 1
ATOM 565 C CA . GLY A 1 72 ? 1.518 -18.562 0.473 1 96.31 72 GLY A CA 1
ATOM 566 C C . GLY A 1 72 ? 1.446 -18.797 -1.024 1 96.31 72 GLY A C 1
ATOM 567 O O . GLY A 1 72 ? 2.477 -18.828 -1.703 1 96.31 72 GLY A O 1
ATOM 568 N N . LEU A 1 73 ? 0.225 -18.953 -1.556 1 97.25 73 LEU A N 1
ATOM 569 C CA . LEU A 1 73 ? 0.059 -19.188 -2.986 1 97.25 73 LEU A CA 1
ATOM 570 C C . LEU A 1 73 ? 0.115 -17.875 -3.762 1 97.25 73 LEU A C 1
ATOM 572 O O . LEU A 1 73 ? 0.362 -17.859 -4.969 1 97.25 73 LEU A O 1
ATOM 576 N N . LEU A 1 74 ? -0.202 -16.828 -3.105 1 98.06 74 LEU A N 1
ATOM 577 C CA . LEU A 1 74 ? -0.14 -15.477 -3.664 1 98.06 74 LEU A CA 1
ATOM 578 C C . LEU A 1 74 ? 0.601 -14.531 -2.723 1 98.06 74 LEU A C 1
ATOM 580 O O . LEU A 1 74 ? 0.725 -14.812 -1.528 1 98.06 74 LEU A O 1
ATOM 584 N N . ARG A 1 75 ? 1.077 -13.461 -3.271 1 97 75 ARG A N 1
ATOM 585 C CA . ARG A 1 75 ? 1.607 -12.344 -2.504 1 97 75 ARG A CA 1
ATOM 586 C C . ARG A 1 75 ? 0.759 -11.086 -2.707 1 97 75 ARG A C 1
ATOM 588 O O . ARG A 1 75 ? 0.458 -10.719 -3.842 1 97 75 ARG A O 1
ATOM 595 N N . GLU A 1 76 ? 0.355 -10.531 -1.636 1 96.94 76 GLU A N 1
ATOM 596 C CA . GLU A 1 76 ? -0.383 -9.273 -1.728 1 96.94 76 GLU A CA 1
ATOM 597 C C . GLU A 1 76 ? 0.565 -8.086 -1.857 1 96.94 76 GLU A C 1
ATOM 599 O O . GLU A 1 76 ? 1.535 -7.973 -1.104 1 96.94 76 GLU A O 1
ATOM 604 N N . VAL A 1 77 ? 0.339 -7.219 -2.814 1 97.19 77 VAL A N 1
ATOM 605 C CA . VAL A 1 77 ? 1.143 -6.031 -3.076 1 97.19 77 VAL A CA 1
ATOM 606 C C . VAL A 1 77 ? 0.273 -4.781 -2.957 1 97.19 77 VAL A C 1
ATOM 608 O O . VAL A 1 77 ? -0.678 -4.605 -3.721 1 97.19 77 VAL A O 1
ATOM 611 N N . VAL A 1 78 ? 0.576 -3.984 -2.01 1 96.19 78 VAL A N 1
ATOM 612 C CA . VAL A 1 78 ? -0.183 -2.768 -1.745 1 96.19 78 VAL A CA 1
ATOM 613 C C . VAL A 1 78 ? 0.639 -1.547 -2.152 1 96.19 78 VAL A C 1
ATOM 615 O O . VAL A 1 78 ? 1.629 -1.21 -1.499 1 96.19 78 VAL A O 1
ATOM 618 N N . VAL A 1 79 ? 0.212 -0.887 -3.281 1 96.12 79 VAL A N 1
ATOM 619 C CA . VAL A 1 79 ? 1.062 0.167 -3.824 1 96.12 79 VAL A CA 1
ATOM 620 C C . VAL A 1 79 ? 0.245 1.443 -4.012 1 96.12 79 VAL A C 1
ATOM 622 O O . VAL A 1 79 ? 0.804 2.516 -4.258 1 96.12 79 VAL A O 1
ATOM 625 N N . GLU A 1 80 ? -1.089 1.361 -3.973 1 93.56 80 GLU A N 1
ATOM 626 C CA . GLU A 1 80 ? -1.958 2.531 -4.047 1 93.56 80 GLU A CA 1
ATOM 627 C C . GLU A 1 80 ? -3.172 2.375 -3.135 1 93.56 80 GLU A C 1
ATOM 629 O O . GLU A 1 80 ? -3.525 1.26 -2.75 1 93.56 80 GLU A O 1
ATOM 634 N N . ALA A 1 81 ? -3.742 3.447 -2.857 1 91 81 ALA A N 1
ATOM 635 C CA . ALA A 1 81 ? -4.855 3.459 -1.911 1 91 81 ALA A CA 1
ATOM 636 C C . ALA A 1 81 ? -6.055 2.699 -2.467 1 91 81 ALA A C 1
ATOM 638 O O . ALA A 1 81 ? -6.391 2.832 -3.646 1 91 81 ALA A O 1
ATOM 639 N N . GLY A 1 82 ? -6.664 1.92 -1.56 1 88.75 82 GLY A N 1
ATOM 640 C CA . GLY A 1 82 ? -7.957 1.319 -1.847 1 88.75 82 GLY A CA 1
ATOM 641 C C . GLY A 1 82 ? -7.863 0.125 -2.777 1 88.75 82 GLY A C 1
ATOM 642 O O . GLY A 1 82 ? -8.891 -0.428 -3.188 1 88.75 82 GLY A O 1
ATOM 643 N N . LYS A 1 83 ? -6.68 -0.186 -3.105 1 92.44 83 LYS A N 1
ATOM 644 C CA . LYS A 1 83 ? -6.535 -1.281 -4.059 1 92.44 83 LYS A CA 1
ATOM 645 C C . LYS A 1 83 ? -5.41 -2.225 -3.648 1 92.44 83 LYS A C 1
ATOM 647 O O . LYS A 1 83 ? -4.32 -1.778 -3.289 1 92.44 83 LYS A O 1
ATOM 652 N N . SER A 1 84 ? -5.695 -3.529 -3.613 1 96.56 84 SER A N 1
ATOM 653 C CA . SER A 1 84 ? -4.68 -4.562 -3.434 1 96.56 84 SER A CA 1
ATOM 654 C C . SER A 1 84 ? -4.441 -5.336 -4.727 1 96.56 84 SER A C 1
ATOM 656 O O . SER A 1 84 ? -5.391 -5.699 -5.422 1 96.56 84 SER A O 1
ATOM 658 N N . TYR A 1 85 ? -3.189 -5.52 -5.055 1 97.88 85 TYR A N 1
ATOM 659 C CA . TYR A 1 85 ? -2.812 -6.434 -6.129 1 97.88 85 TYR A CA 1
ATOM 660 C C . TYR A 1 85 ? -2.361 -7.777 -5.566 1 97.88 85 TYR A C 1
ATOM 662 O O . TYR A 1 85 ? -1.746 -7.836 -4.5 1 97.88 85 TYR A O 1
ATOM 670 N N . PHE A 1 86 ? -2.658 -8.797 -6.25 1 98.62 86 PHE A N 1
ATOM 671 C CA . PHE A 1 86 ? -2.215 -10.141 -5.891 1 98.62 86 PHE A CA 1
ATOM 672 C C . PHE A 1 86 ? -1.253 -10.688 -6.941 1 98.62 86 PHE A C 1
ATOM 674 O O . PHE A 1 86 ? -1.572 -10.719 -8.133 1 98.62 86 PHE A O 1
ATOM 681 N N . ASP A 1 87 ? -0.126 -11.047 -6.477 1 98.5 87 ASP A N 1
ATOM 682 C CA . ASP A 1 87 ? 0.992 -11.5 -7.297 1 98.5 87 ASP A CA 1
ATOM 683 C C . ASP A 1 87 ? 1.123 -13.023 -7.262 1 98.5 87 ASP A C 1
ATOM 685 O O . ASP A 1 87 ? 1.283 -13.609 -6.188 1 98.5 87 ASP A O 1
ATOM 689 N N . THR A 1 88 ? 1.065 -13.648 -8.445 1 97.81 88 THR A N 1
ATOM 690 C CA . THR A 1 88 ? 1.185 -15.102 -8.492 1 97.81 88 THR A CA 1
ATOM 691 C C . THR A 1 88 ? 2.645 -15.523 -8.367 1 97.81 88 THR A C 1
ATOM 693 O O . THR A 1 88 ? 2.938 -16.703 -8.164 1 97.81 88 THR A O 1
ATOM 696 N N . ASN A 1 89 ? 3.586 -14.625 -8.602 1 97.19 89 ASN A N 1
ATOM 697 C CA . ASN A 1 89 ? 5 -14.828 -8.305 1 97.19 89 ASN A CA 1
ATOM 698 C C . ASN A 1 89 ? 5.305 -14.594 -6.828 1 97.19 89 ASN A C 1
ATOM 700 O O . ASN A 1 89 ? 5.332 -13.445 -6.375 1 97.19 89 ASN A O 1
ATOM 704 N N . THR A 1 90 ? 5.582 -15.617 -6.051 1 95.88 90 THR A N 1
ATOM 705 C CA . THR A 1 90 ? 5.746 -15.469 -4.609 1 95.88 90 THR A CA 1
ATOM 706 C C . THR A 1 90 ? 7.223 -15.438 -4.234 1 95.88 90 THR A C 1
ATOM 708 O O . THR A 1 90 ? 7.57 -15.398 -3.053 1 95.88 90 THR A O 1
ATOM 711 N N . SER A 1 91 ? 8.086 -15.5 -5.25 1 94.44 91 SER A N 1
ATOM 712 C CA . SER A 1 91 ? 9.508 -15.383 -4.965 1 94.44 91 SER A CA 1
ATOM 713 C C . SER A 1 91 ? 9.875 -13.961 -4.547 1 94.44 91 SER A C 1
ATOM 715 O O . SER A 1 91 ? 9.078 -13.039 -4.703 1 94.44 91 SER A O 1
ATOM 717 N N . ASP A 1 92 ? 11.023 -13.812 -3.896 1 93.38 92 ASP A N 1
ATOM 718 C CA . ASP A 1 92 ? 11.484 -12.492 -3.484 1 93.38 92 ASP A CA 1
ATOM 719 C C . ASP A 1 92 ? 11.766 -11.602 -4.695 1 93.38 92 ASP A C 1
ATOM 721 O O . ASP A 1 92 ? 12.57 -11.961 -5.559 1 93.38 92 ASP A O 1
ATOM 725 N N . HIS A 1 93 ? 11.078 -10.57 -4.785 1 96.25 93 HIS A N 1
ATOM 726 C CA . HIS A 1 93 ? 11.297 -9.602 -5.852 1 96.25 93 HIS A CA 1
ATOM 727 C C . HIS A 1 93 ? 10.656 -8.258 -5.52 1 96.25 93 HIS A C 1
ATOM 729 O O . HIS A 1 93 ? 10.008 -8.117 -4.48 1 96.25 93 HIS A O 1
ATOM 735 N N . HIS A 1 94 ? 10.906 -7.227 -6.336 1 96.88 94 HIS A N 1
ATOM 736 C CA . HIS A 1 94 ? 10.43 -5.859 -6.152 1 96.88 94 HIS A CA 1
ATOM 737 C C . HIS A 1 94 ? 9.578 -5.41 -7.336 1 96.88 94 HIS A C 1
ATOM 739 O O . HIS A 1 94 ? 9.297 -6.199 -8.234 1 96.88 94 HIS A O 1
ATOM 745 N N . HIS A 1 95 ? 9.031 -4.184 -7.266 1 97.38 95 HIS A N 1
ATOM 746 C CA . HIS A 1 95 ? 8.047 -3.861 -8.297 1 97.38 95 HIS A CA 1
ATOM 747 C C . HIS A 1 95 ? 8.25 -2.443 -8.82 1 97.38 95 HIS A C 1
ATOM 749 O O . HIS A 1 95 ? 8.547 -1.527 -8.055 1 97.38 95 HIS A O 1
ATOM 755 N N . PHE A 1 96 ? 8.117 -2.311 -10.117 1 96.81 96 PHE A N 1
ATOM 756 C CA . PHE A 1 96 ? 7.73 -1.043 -10.727 1 96.81 96 PHE A CA 1
ATOM 757 C C . PHE A 1 96 ? 6.227 -0.821 -10.609 1 96.81 96 PHE A C 1
ATOM 759 O O . PHE A 1 96 ? 5.441 -1.761 -10.766 1 96.81 96 PHE A O 1
ATOM 766 N N . PHE A 1 97 ? 5.891 0.358 -10.375 1 97.62 97 PHE A N 1
ATOM 767 C CA . PHE A 1 97 ? 4.484 0.744 -10.383 1 97.62 97 PHE A CA 1
ATOM 768 C C . PHE A 1 97 ? 4.27 1.985 -11.242 1 97.62 97 PHE A C 1
ATOM 770 O O . PHE A 1 97 ? 4.836 3.045 -10.961 1 97.62 97 PHE A O 1
ATOM 777 N N . LEU A 1 98 ? 3.492 1.854 -12.242 1 95.56 98 LEU A N 1
ATOM 778 C CA . LEU A 1 98 ? 3.182 2.99 -13.102 1 95.56 98 LEU A CA 1
ATOM 779 C C . LEU A 1 98 ? 1.954 3.738 -12.586 1 95.56 98 LEU A C 1
ATOM 781 O O . LEU A 1 98 ? 0.825 3.268 -12.75 1 95.56 98 LEU A O 1
ATOM 785 N N . GLU A 1 99 ? 2.217 4.848 -12.055 1 90.19 99 GLU A N 1
ATOM 786 C CA . GLU A 1 99 ? 1.142 5.66 -11.5 1 90.19 99 GLU A CA 1
ATOM 787 C C . GLU A 1 99 ? 0.123 6.039 -12.57 1 90.19 99 GLU A C 1
ATOM 789 O O . GLU A 1 99 ? 0.491 6.324 -13.711 1 90.19 99 GLU A O 1
ATOM 794 N N . GLY A 1 100 ? -1.15 6.078 -12.289 1 86.75 100 GLY A N 1
ATOM 795 C CA . GLY A 1 100 ? -2.201 6.488 -13.211 1 86.75 100 GLY A CA 1
ATOM 796 C C . GLY A 1 100 ? -2.807 5.328 -13.977 1 86.75 100 GLY A C 1
ATOM 797 O O . GLY A 1 100 ? -3.947 5.406 -14.438 1 86.75 100 GLY A O 1
ATOM 798 N N . THR A 1 101 ? -2.033 4.27 -14.219 1 89.75 101 THR A N 1
ATOM 799 C CA . THR A 1 101 ? -2.572 3.154 -14.984 1 89.75 101 THR A CA 1
ATOM 800 C C . THR A 1 101 ? -2.771 1.931 -14.102 1 89.75 101 THR A C 1
ATOM 802 O O . THR A 1 101 ? -3.498 1.004 -14.461 1 89.75 101 THR A O 1
ATOM 805 N N . GLY A 1 102 ? -1.993 1.871 -13.047 1 89.38 102 GLY A N 1
ATOM 806 C CA . GLY A 1 102 ? -2.09 0.726 -12.156 1 89.38 102 GLY A CA 1
ATOM 807 C C . GLY A 1 102 ? -1.259 -0.458 -12.617 1 89.38 102 GLY A C 1
ATOM 808 O O . GLY A 1 102 ? -1.446 -1.577 -12.133 1 89.38 102 GLY A O 1
ATOM 809 N N . ARG A 1 103 ? -0.447 -0.261 -13.562 1 93.44 103 ARG A N 1
ATOM 810 C CA . ARG A 1 103 ? 0.414 -1.333 -14.047 1 93.44 103 ARG A CA 1
ATOM 811 C C . ARG A 1 103 ? 1.528 -1.638 -13.055 1 93.44 103 ARG A C 1
ATOM 813 O O . ARG A 1 103 ? 2.207 -0.727 -12.578 1 93.44 103 ARG A O 1
ATOM 820 N N . LEU A 1 104 ? 1.685 -2.912 -12.711 1 96.44 104 LEU A N 1
ATOM 821 C CA . LEU A 1 104 ? 2.719 -3.441 -11.828 1 96.44 104 LEU A CA 1
ATOM 822 C C . LEU A 1 104 ? 3.65 -4.383 -12.586 1 96.44 104 LEU A C 1
ATOM 824 O O . LEU A 1 104 ? 3.191 -5.25 -13.336 1 96.44 104 LEU A O 1
ATOM 828 N N . GLU A 1 105 ? 4.949 -4.215 -12.461 1 95.62 105 GLU A N 1
ATOM 829 C CA . GLU A 1 105 ? 5.938 -5.066 -13.117 1 95.62 105 GLU A CA 1
ATOM 830 C C . GLU A 1 105 ? 7.004 -5.535 -12.125 1 95.62 105 GLU A C 1
ATOM 832 O O . GLU A 1 105 ? 7.48 -4.754 -11.305 1 95.62 105 GLU A O 1
ATOM 837 N N . ASP A 1 106 ? 7.438 -6.77 -12.305 1 96.44 106 ASP A N 1
ATOM 838 C CA . ASP A 1 106 ? 8.445 -7.34 -11.406 1 96.44 106 ASP A CA 1
ATOM 839 C C . ASP A 1 106 ? 9.828 -6.777 -11.711 1 96.44 106 ASP A C 1
ATOM 841 O O . ASP A 1 106 ? 10.188 -6.582 -12.875 1 96.44 106 ASP A O 1
ATOM 845 N N . ILE A 1 107 ? 10.484 -6.473 -10.664 1 95 107 ILE A N 1
ATOM 846 C CA . ILE A 1 107 ? 11.938 -6.305 -10.68 1 95 107 ILE A CA 1
ATOM 847 C C . ILE A 1 107 ? 12.602 -7.477 -9.961 1 95 107 ILE A C 1
ATOM 849 O O . ILE A 1 107 ? 12.422 -7.652 -8.75 1 95 107 ILE A O 1
ATOM 853 N N . PRO A 1 108 ? 13.352 -8.25 -10.711 1 88.88 108 PRO A N 1
ATOM 854 C CA . PRO A 1 108 ? 13.977 -9.367 -10.008 1 88.88 108 PRO A CA 1
ATOM 855 C C . PRO A 1 108 ? 14.742 -8.93 -8.758 1 88.88 108 PRO A C 1
ATOM 857 O O . PRO A 1 108 ? 15.414 -7.895 -8.781 1 88.88 108 PRO A O 1
ATOM 860 N N . GLY A 1 109 ? 14.586 -9.68 -7.617 1 81 109 GLY A N 1
ATOM 861 C CA . GLY A 1 109 ? 15.133 -9.32 -6.316 1 81 109 GLY A CA 1
ATOM 862 C C . GLY A 1 109 ? 16.625 -9.07 -6.348 1 81 109 GLY A C 1
ATOM 863 O O . GLY A 1 109 ? 17.125 -8.156 -5.688 1 81 109 GLY A O 1
ATOM 864 N N . ASP A 1 110 ? 17.297 -9.875 -7.102 1 81.12 110 ASP A N 1
ATOM 865 C CA . ASP A 1 110 ? 18.75 -9.797 -7.145 1 81.12 110 ASP A CA 1
ATOM 866 C C . ASP A 1 110 ? 19.219 -8.539 -7.875 1 81.12 110 ASP A C 1
ATOM 868 O O . ASP A 1 110 ? 20.391 -8.164 -7.789 1 81.12 110 ASP A O 1
ATOM 872 N N . ASP A 1 111 ? 18.328 -7.895 -8.469 1 81.69 111 ASP A N 1
ATOM 873 C CA . ASP A 1 111 ? 18.688 -6.699 -9.227 1 81.69 111 ASP A CA 1
ATOM 874 C C . ASP A 1 111 ? 18.703 -5.465 -8.336 1 81.69 111 ASP A C 1
ATOM 876 O O . ASP A 1 111 ? 19.281 -4.438 -8.695 1 81.69 111 ASP A O 1
ATOM 880 N N . VAL A 1 112 ? 18.031 -5.547 -7.242 1 86.12 112 VAL A N 1
ATOM 881 C CA . VAL A 1 112 ? 17.938 -4.387 -6.363 1 86.12 112 VAL A CA 1
ATOM 882 C C . VAL A 1 112 ? 18.688 -4.66 -5.062 1 86.12 112 VAL A C 1
ATOM 884 O O . VAL A 1 112 ? 18.438 -5.672 -4.398 1 86.12 112 VAL A O 1
ATOM 887 N N . VAL A 1 113 ? 19.641 -3.832 -4.84 1 85.75 113 VAL A N 1
ATOM 888 C CA . VAL A 1 113 ? 20.391 -3.955 -3.594 1 85.75 113 VAL A CA 1
ATOM 889 C C . VAL A 1 113 ? 20.031 -2.803 -2.658 1 85.75 113 VAL A C 1
ATOM 891 O O . VAL A 1 113 ? 20.156 -1.634 -3.023 1 85.75 113 VAL A O 1
ATOM 894 N N . VAL A 1 114 ? 19.453 -3.201 -1.577 1 88.5 114 VAL A N 1
ATOM 895 C CA . VAL A 1 114 ? 19.188 -2.215 -0.536 1 88.5 114 VAL A CA 1
ATOM 896 C C . VAL A 1 114 ? 20.266 -2.283 0.532 1 88.5 114 VAL A C 1
ATOM 898 O O . VAL A 1 114 ? 20.453 -3.32 1.176 1 88.5 114 VAL A O 1
ATOM 901 N N . GLN A 1 115 ? 20.969 -1.185 0.63 1 85.38 115 GLN A N 1
ATOM 902 C CA . GLN A 1 115 ? 22.094 -1.151 1.57 1 85.38 115 GLN A CA 1
ATOM 903 C C . GLN A 1 115 ? 21.859 -0.101 2.654 1 85.38 115 GLN A C 1
ATOM 905 O O . GLN A 1 115 ? 21.031 0.802 2.49 1 85.38 115 GLN A O 1
ATOM 910 N N . HIS A 1 116 ? 22.609 -0.376 3.854 1 84.38 116 HIS A N 1
ATOM 911 C CA . HIS A 1 116 ? 22.688 0.563 4.965 1 84.38 116 HIS A CA 1
ATOM 912 C C . HIS A 1 116 ? 21.312 0.769 5.605 1 84.38 116 HIS A C 1
ATOM 914 O O . HIS A 1 116 ? 20.938 1.898 5.922 1 84.38 116 HIS A O 1
ATOM 920 N N . LEU A 1 117 ? 20.594 -0.326 5.594 1 88.19 117 LEU A N 1
ATOM 921 C CA . LEU A 1 117 ? 19.359 -0.258 6.375 1 88.19 117 LEU A CA 1
ATOM 922 C C . LEU A 1 117 ? 19.672 -0.117 7.863 1 88.19 117 LEU A C 1
ATOM 924 O O . LEU A 1 117 ? 20.531 -0.83 8.398 1 88.19 117 LEU A O 1
ATOM 928 N N . PRO A 1 118 ? 19.078 0.895 8.461 1 90.81 118 PRO A N 1
ATOM 929 C CA . PRO A 1 118 ? 19.234 0.918 9.914 1 90.81 118 PRO A CA 1
ATOM 930 C C . PRO A 1 118 ? 18.766 -0.375 10.578 1 90.81 118 PRO A C 1
ATOM 932 O O . PRO A 1 118 ? 17.969 -1.124 9.992 1 90.81 118 PRO A O 1
ATOM 935 N N . PRO A 1 119 ? 19.375 -0.644 11.766 1 90.31 119 PRO A N 1
ATOM 9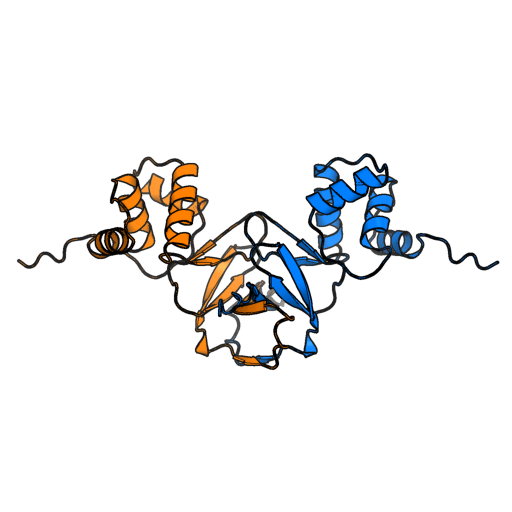36 C CA . PRO A 1 119 ? 18.875 -1.829 12.469 1 90.31 119 PRO A CA 1
ATOM 937 C C . PRO A 1 119 ? 17.391 -1.736 12.805 1 90.31 119 PRO A C 1
ATOM 939 O O . PRO A 1 119 ? 16.859 -0.637 13.008 1 90.31 119 PRO A O 1
ATOM 942 N N . ALA A 1 120 ? 16.781 -2.969 12.789 1 91.62 120 ALA A N 1
ATOM 943 C CA . ALA A 1 120 ? 15.398 -3.01 13.234 1 91.62 120 ALA A CA 1
ATOM 944 C C . ALA A 1 120 ? 15.258 -2.461 14.648 1 91.62 120 ALA A C 1
ATOM 946 O O . ALA A 1 120 ? 16.141 -2.672 15.492 1 91.62 120 ALA A O 1
ATOM 947 N N . PRO A 1 121 ? 14.18 -1.71 14.93 1 91.06 121 PRO A N 1
ATOM 948 C CA . PRO A 1 121 ? 13.945 -1.257 16.297 1 91.06 121 PRO A CA 1
ATOM 949 C C . PRO A 1 121 ? 13.953 -2.402 17.312 1 91.06 121 PRO A C 1
ATOM 951 O O . PRO A 1 121 ? 13.695 -3.553 16.953 1 91.06 121 PRO A O 1
ATOM 954 N N . PRO A 1 122 ? 14.266 -2.092 18.516 1 91.75 122 PRO A N 1
ATOM 955 C CA . PRO A 1 122 ? 14.305 -3.139 19.547 1 91.75 122 PRO A CA 1
ATOM 956 C C . PRO A 1 122 ? 13.008 -3.945 19.609 1 91.75 122 PRO A C 1
ATOM 958 O O . PRO A 1 122 ? 11.922 -3.383 19.469 1 91.75 122 PRO A O 1
ATOM 961 N N . GLY A 1 123 ? 13.156 -5.289 19.797 1 92.75 123 GLY A N 1
ATOM 962 C CA . GLY A 1 123 ? 12.008 -6.172 19.953 1 92.75 123 GLY A CA 1
ATOM 963 C C . GLY A 1 123 ? 11.391 -6.582 18.625 1 92.75 123 GLY A C 1
ATOM 964 O O . GLY A 1 123 ? 10.352 -7.246 18.594 1 92.75 123 GLY A O 1
ATOM 965 N N . THR A 1 124 ? 12.047 -6.082 17.531 1 94.69 124 THR A N 1
ATOM 966 C CA . THR A 1 124 ? 11.516 -6.426 16.203 1 94.69 124 THR A CA 1
ATOM 967 C C . THR A 1 124 ? 12.602 -7.031 15.328 1 94.69 124 THR A C 1
ATOM 969 O O . THR A 1 124 ? 13.781 -6.98 15.672 1 94.69 124 THR A O 1
ATOM 972 N N . ARG A 1 125 ? 12.195 -7.719 14.281 1 95.12 125 ARG A N 1
ATOM 973 C CA . ARG A 1 125 ? 13.094 -8.211 13.242 1 95.12 125 ARG A CA 1
ATOM 974 C C . ARG A 1 125 ? 12.57 -7.859 11.852 1 95.12 125 ARG A C 1
ATOM 976 O O . ARG A 1 125 ? 11.367 -7.688 11.664 1 95.12 125 ARG A O 1
ATOM 983 N N . ILE A 1 126 ? 13.516 -7.77 10.93 1 94.5 126 ILE A N 1
ATOM 984 C CA . ILE A 1 126 ? 13.125 -7.484 9.547 1 94.5 126 ILE A CA 1
ATOM 985 C C . ILE A 1 126 ? 12.5 -8.727 8.922 1 94.5 126 ILE A C 1
ATOM 987 O O . ILE A 1 126 ? 13.156 -9.766 8.805 1 94.5 126 ILE A O 1
ATOM 991 N N . ALA A 1 127 ? 11.273 -8.609 8.609 1 93.69 127 ALA A N 1
ATOM 992 C CA . ALA A 1 127 ? 10.57 -9.703 7.945 1 93.69 127 ALA A CA 1
ATOM 993 C C . ALA A 1 127 ? 10.75 -9.633 6.434 1 93.69 127 ALA A C 1
ATOM 995 O O . ALA A 1 127 ? 10.945 -10.664 5.777 1 93.69 127 ALA A O 1
ATOM 996 N N . ARG A 1 128 ? 10.656 -8.516 5.895 1 92.56 128 ARG A N 1
ATOM 997 C CA . ARG A 1 128 ? 10.727 -8.336 4.445 1 92.56 128 ARG A CA 1
ATOM 998 C C . ARG A 1 128 ? 11.047 -6.887 4.094 1 92.56 128 ARG A C 1
ATOM 1000 O O . ARG A 1 128 ? 10.711 -5.969 4.844 1 92.56 128 ARG A O 1
ATOM 1007 N N . VAL A 1 129 ? 11.734 -6.695 2.951 1 94.5 129 VAL A N 1
ATOM 1008 C CA . VAL A 1 129 ? 11.992 -5.371 2.396 1 94.5 129 VAL A CA 1
ATOM 1009 C C . VAL A 1 129 ? 11.305 -5.234 1.04 1 94.5 129 VAL A C 1
ATOM 1011 O O . VAL A 1 129 ? 11.57 -6.016 0.123 1 94.5 129 VAL A O 1
ATOM 1014 N N . ASP A 1 130 ? 10.422 -4.305 0.938 1 95.31 130 ASP A N 1
ATOM 1015 C CA . ASP A 1 130 ? 9.742 -4.016 -0.319 1 95.31 130 ASP A CA 1
ATOM 1016 C C . ASP A 1 130 ? 10.281 -2.742 -0.961 1 95.31 130 ASP A C 1
ATOM 1018 O O . ASP A 1 130 ? 10.32 -1.688 -0.325 1 95.31 130 ASP A O 1
ATOM 1022 N N . VAL A 1 131 ? 10.711 -2.889 -2.182 1 96.5 131 VAL A N 1
ATOM 1023 C CA . VAL A 1 131 ? 11.078 -1.715 -2.969 1 96.5 131 VAL A CA 1
ATOM 1024 C C . VAL A 1 131 ? 10.039 -1.484 -4.066 1 96.5 131 VAL A C 1
ATOM 1026 O O . VAL A 1 131 ? 9.812 -2.357 -4.906 1 96.5 131 VAL A O 1
ATOM 1029 N N . ILE A 1 132 ? 9.359 -0.397 -3.988 1 96.94 132 ILE A N 1
ATOM 1030 C CA . ILE A 1 132 ? 8.414 0.011 -5.016 1 96.94 132 ILE A CA 1
ATOM 1031 C C . ILE A 1 132 ? 8.969 1.207 -5.785 1 96.94 132 ILE A C 1
ATOM 1033 O O . ILE A 1 132 ? 9.141 2.289 -5.223 1 96.94 132 ILE A O 1
ATOM 1037 N N . VAL A 1 133 ? 9.266 0.993 -7.027 1 96.38 133 VAL A N 1
ATOM 1038 C CA . VAL A 1 133 ? 9.711 2.072 -7.902 1 96.38 133 VAL A CA 1
ATOM 1039 C C . VAL A 1 133 ? 8.516 2.662 -8.648 1 96.38 133 VAL A C 1
ATOM 1041 O O . VAL A 1 133 ? 7.973 2.033 -9.555 1 96.38 133 VAL A O 1
ATOM 1044 N N . ARG A 1 134 ? 8.148 3.822 -8.25 1 96 134 ARG A N 1
ATOM 1045 C CA . ARG A 1 134 ? 6.996 4.488 -8.852 1 96 134 ARG A CA 1
ATOM 1046 C C . ARG A 1 134 ? 7.402 5.23 -10.125 1 96 134 ARG A C 1
ATOM 1048 O O . ARG A 1 134 ? 8.359 6.008 -10.117 1 96 134 ARG A O 1
ATOM 1055 N N . LEU A 1 135 ? 6.645 4.969 -11.133 1 96.94 135 LEU A N 1
ATOM 1056 C CA . LEU A 1 135 ? 6.961 5.496 -12.453 1 96.94 135 LEU A CA 1
ATOM 1057 C C . LEU A 1 135 ? 5.91 6.512 -12.898 1 96.94 135 LEU A C 1
ATOM 1059 O O . LEU A 1 135 ? 4.734 6.391 -12.547 1 96.94 135 LEU A O 1
ATOM 1063 N N . SER A 1 136 ? 6.34 7.504 -13.633 1 94.56 136 SER A N 1
ATOM 1064 C CA . SER A 1 136 ? 5.449 8.422 -14.336 1 94.56 136 SER A CA 1
ATOM 1065 C C . SER A 1 136 ? 5.719 8.414 -15.836 1 94.56 136 SER A C 1
ATOM 1067 O O . SER A 1 136 ? 6.785 7.977 -16.281 1 94.56 136 SER A O 1
ATOM 1069 N N . ALA A 1 137 ? 4.617 8.836 -16.562 1 90.75 137 ALA A N 1
ATOM 1070 C CA . ALA A 1 137 ? 4.793 8.906 -18.016 1 90.75 137 ALA A CA 1
ATOM 1071 C C . ALA A 1 137 ? 5.824 9.969 -18.391 1 90.75 137 ALA A C 1
ATOM 1073 O O . ALA A 1 137 ? 5.875 11.039 -17.781 1 90.75 137 ALA A O 1
ATOM 1074 N N . GLU A 1 138 ? 6.68 9.633 -19.297 1 85.94 138 GLU A N 1
ATOM 1075 C CA . GLU A 1 138 ? 7.633 10.617 -19.812 1 85.94 138 GLU A CA 1
ATOM 1076 C C . GLU A 1 138 ? 6.918 11.734 -20.578 1 85.94 138 GLU A C 1
ATOM 1078 O O . GLU A 1 138 ? 5.988 11.469 -21.344 1 85.94 138 GLU A O 1
ATOM 1083 N N . GLN A 1 139 ? 6.582 12.922 -20.031 1 69.19 139 GLN A N 1
ATOM 1084 C CA . GLN A 1 139 ? 5.984 14.023 -20.781 1 69.19 139 GLN A CA 1
ATOM 1085 C C . GLN A 1 139 ? 6.699 14.227 -22.109 1 69.19 139 GLN A C 1
ATOM 1087 O O . GLN A 1 139 ? 7.93 14.25 -22.172 1 69.19 139 GLN A O 1
ATOM 1092 N N . GLY A 1 140 ? 6.211 13.766 -23.234 1 54.81 140 GLY A N 1
ATOM 1093 C CA . GLY A 1 140 ? 6.742 14.117 -24.547 1 54.81 140 GLY A CA 1
ATOM 1094 C C . GLY A 1 140 ? 7.238 15.555 -24.609 1 54.81 140 GLY A C 1
ATOM 1095 O O . GLY A 1 140 ? 6.73 16.422 -23.906 1 54.81 140 GLY A O 1
ATOM 1096 N N . GLU A 1 141 ? 8.562 15.922 -24.844 1 45.59 141 GLU A N 1
ATOM 1097 C CA . GLU A 1 141 ? 9.016 17.203 -25.375 1 45.59 141 GLU A CA 1
ATOM 1098 C C . GLU A 1 141 ? 8.055 17.734 -26.438 1 45.59 141 GLU A C 1
ATOM 1100 O O . GLU A 1 141 ? 7.754 17.031 -27.406 1 45.59 141 GLU A O 1
ATOM 1105 N N . ASP A 1 142 ? 6.953 18.359 -26.219 1 37.09 142 ASP A N 1
ATOM 1106 C CA . ASP A 1 142 ? 6.52 19.234 -27.297 1 37.09 142 ASP A CA 1
ATOM 1107 C C . ASP A 1 142 ? 7.699 20 -27.891 1 37.09 142 ASP A C 1
ATOM 1109 O O . ASP A 1 142 ? 8.328 20.812 -27.203 1 37.09 142 ASP A O 1
ATOM 1113 N N . ARG A 1 143 ? 8.477 19.484 -28.844 1 28.78 143 ARG A N 1
ATOM 1114 C CA . ARG A 1 143 ? 8.914 20.391 -29.906 1 28.78 143 ARG A CA 1
ATOM 1115 C C . ARG A 1 143 ? 7.715 21.062 -30.578 1 28.78 143 ARG A C 1
ATOM 1117 O O . ARG A 1 143 ? 6.715 20.406 -30.859 1 28.78 143 ARG A O 1
ATOM 1124 N N . MET B 1 1 ? 5.406 42.812 22.984 1 32.66 1 MET B N 1
ATOM 1125 C CA . MET B 1 1 ? 4.586 41.625 23.234 1 32.66 1 MET B CA 1
ATOM 1126 C C . MET B 1 1 ? 4.434 40.781 21.969 1 32.66 1 MET B C 1
ATOM 1128 O O . MET B 1 1 ? 3.533 41.031 21.172 1 32.66 1 MET B O 1
ATOM 1132 N N . THR B 1 2 ? 5.438 40.562 21.109 1 35.69 2 THR B N 1
ATOM 1133 C CA . THR B 1 2 ? 5.398 39.781 19.859 1 35.69 2 THR B CA 1
ATOM 1134 C C . THR B 1 2 ? 4.777 38.406 20.094 1 35.69 2 THR B C 1
ATOM 1136 O O . THR B 1 2 ? 5.355 37.562 20.781 1 35.69 2 THR B O 1
ATOM 1139 N N . GLY B 1 3 ? 3.49 38.375 20.562 1 35.59 3 GLY B N 1
ATOM 1140 C CA . GLY B 1 3 ? 2.783 37.125 20.906 1 35.59 3 GLY B CA 1
ATOM 1141 C C . GLY B 1 3 ? 3.074 36 19.953 1 35.59 3 GLY B C 1
ATOM 1142 O O . GLY B 1 3 ? 3.02 36.188 18.734 1 35.59 3 GLY B O 1
ATOM 1143 N N . THR B 1 4 ? 4.039 35.219 20.109 1 42.62 4 THR B N 1
ATOM 1144 C CA . THR B 1 4 ? 4.203 33.969 19.422 1 42.62 4 THR B CA 1
ATOM 1145 C C . THR B 1 4 ? 2.848 33.312 19.109 1 42.62 4 THR B C 1
ATOM 1147 O O . THR B 1 4 ? 2.104 32.969 20.031 1 42.62 4 THR B O 1
ATOM 1150 N N . ARG B 1 5 ? 1.943 33.844 18.156 1 49.09 5 ARG B N 1
ATOM 1151 C CA . ARG B 1 5 ? 0.566 33.5 17.828 1 49.09 5 ARG B CA 1
ATOM 1152 C C . ARG B 1 5 ? 0.406 31.984 17.734 1 49.09 5 ARG B C 1
ATOM 1154 O O . ARG B 1 5 ? 1.036 31.328 16.906 1 49.09 5 ARG B O 1
ATOM 1161 N N . PRO B 1 6 ? -0.159 31.422 18.641 1 53.25 6 PRO B N 1
ATOM 1162 C CA . PRO B 1 6 ? -0.55 30.016 18.656 1 53.25 6 PRO B CA 1
ATOM 1163 C C . PRO B 1 6 ? -1.211 29.562 17.359 1 53.25 6 PRO B C 1
ATOM 1165 O O . PRO B 1 6 ? -1.871 30.359 16.688 1 53.25 6 PRO B O 1
ATOM 1168 N N . PHE B 1 7 ? -0.755 28.844 16.562 1 62.06 7 PHE B N 1
ATOM 1169 C CA . PHE B 1 7 ? -1.326 28.203 15.375 1 62.06 7 PHE B CA 1
ATOM 1170 C C . PHE B 1 7 ? -0.752 28.812 14.102 1 62.06 7 PHE B C 1
ATOM 1172 O O . PHE B 1 7 ? -1.319 28.656 13.023 1 62.06 7 PHE B O 1
ATOM 1179 N N . LYS B 1 8 ? 0.213 29.734 14.25 1 72.31 8 LYS B N 1
ATOM 1180 C CA . LYS B 1 8 ? 0.762 30.438 13.102 1 72.31 8 LYS B CA 1
ATOM 1181 C C . LYS B 1 8 ? 1.312 29.453 12.062 1 72.31 8 LYS B C 1
ATOM 1183 O O . LYS B 1 8 ? 1.133 29.641 10.859 1 72.31 8 LYS B O 1
ATOM 1188 N N . ARG B 1 9 ? 1.716 28.391 12.586 1 84.88 9 ARG B N 1
ATOM 1189 C CA . ARG B 1 9 ? 2.318 27.453 11.641 1 84.88 9 ARG B CA 1
ATOM 1190 C C . ARG B 1 9 ? 1.256 26.812 10.75 1 84.88 9 ARG B C 1
ATOM 1192 O O . ARG B 1 9 ? 1.397 26.781 9.531 1 84.88 9 ARG B O 1
ATOM 1199 N N . ALA B 1 10 ? 0.153 26.484 11.352 1 90.38 10 ALA B N 1
ATOM 1200 C CA . ALA B 1 10 ? -0.912 25.812 10.609 1 90.38 10 ALA B CA 1
ATOM 1201 C C . ALA B 1 10 ? -1.595 26.781 9.641 1 90.38 10 ALA B C 1
ATOM 1203 O O . ALA B 1 10 ? -1.851 26.422 8.484 1 90.38 10 ALA B O 1
ATOM 1204 N N . LEU B 1 11 ? -1.882 28.016 10.102 1 91.69 11 LEU B N 1
ATOM 1205 C CA . LEU B 1 11 ? -2.521 29.016 9.25 1 91.69 11 LEU B CA 1
ATOM 1206 C C . LEU B 1 11 ? -1.636 29.344 8.055 1 91.69 11 LEU B C 1
ATOM 1208 O O . LEU B 1 11 ? -2.115 29.422 6.922 1 91.69 11 LEU B O 1
ATOM 1212 N N . ASP B 1 12 ? -0.453 29.547 8.297 1 92.62 12 ASP B N 1
ATOM 1213 C CA . ASP B 1 12 ? 0.501 29.891 7.246 1 92.62 12 ASP B CA 1
ATOM 1214 C C . ASP B 1 12 ? 0.59 28.766 6.211 1 92.62 12 ASP B C 1
ATOM 1216 O O . ASP B 1 12 ? 0.633 29.031 5.008 1 92.62 12 ASP B O 1
ATOM 1220 N N . ARG B 1 13 ? 0.639 27.562 6.664 1 92.5 13 ARG B N 1
ATOM 1221 C CA . ARG B 1 13 ? 0.712 26.422 5.758 1 92.5 13 ARG B CA 1
ATOM 1222 C C . ARG B 1 13 ? -0.523 26.344 4.863 1 92.5 13 ARG B C 1
ATOM 1224 O O . ARG B 1 13 ? -0.412 26.109 3.66 1 92.5 13 ARG B O 1
ATOM 1231 N N . LEU B 1 14 ? -1.632 26.547 5.441 1 94.81 14 LEU B N 1
ATOM 1232 C CA . LEU B 1 14 ? -2.881 26.516 4.688 1 94.81 14 LEU B CA 1
ATOM 1233 C C . LEU B 1 14 ? -2.912 27.609 3.637 1 94.81 14 LEU B C 1
ATOM 1235 O O . LEU B 1 14 ? -3.207 27.359 2.467 1 94.81 14 LEU B O 1
ATOM 1239 N N . GLN B 1 15 ? -2.562 28.766 4.023 1 93.94 15 GLN B N 1
ATOM 1240 C CA . GLN B 1 15 ? -2.621 29.922 3.127 1 93.94 15 GLN B CA 1
ATOM 1241 C C . GLN B 1 15 ? -1.593 29.797 2.004 1 93.94 15 GLN B C 1
ATOM 1243 O O . GLN B 1 15 ? -1.893 30.094 0.846 1 93.94 15 GLN B O 1
ATOM 1248 N N . THR B 1 16 ? -0.471 29.375 2.359 1 94.12 16 THR B N 1
ATOM 1249 C CA . THR B 1 16 ? 0.587 29.203 1.37 1 94.12 16 THR B CA 1
ATOM 1250 C C . THR B 1 16 ? 0.19 28.156 0.333 1 94.12 16 THR B C 1
ATOM 1252 O O . THR B 1 16 ? 0.537 28.281 -0.843 1 94.12 16 THR B O 1
ATOM 1255 N N . ALA B 1 17 ? -0.571 27.203 0.761 1 95.12 17 ALA B N 1
ATOM 1256 C CA . ALA B 1 17 ? -1.001 26.141 -0.139 1 95.12 17 ALA B CA 1
ATOM 1257 C C . ALA B 1 17 ? -2.279 26.531 -0.878 1 95.12 17 ALA B C 1
ATOM 1259 O O . ALA B 1 17 ? -2.797 25.75 -1.686 1 95.12 17 ALA B O 1
ATOM 1260 N N . GLY B 1 18 ? -2.877 27.656 -0.574 1 95.69 18 GLY B N 1
ATOM 1261 C CA . GLY B 1 18 ? -4.023 28.172 -1.299 1 95.69 18 GLY B CA 1
ATOM 1262 C C . GLY B 1 18 ? -5.352 27.734 -0.718 1 95.69 18 GLY B C 1
ATOM 1263 O O . GLY B 1 18 ? -6.383 27.781 -1.394 1 95.69 18 GLY B O 1
ATOM 1264 N N . PHE B 1 19 ? -5.25 27.312 0.473 1 96.25 19 PHE B N 1
ATOM 1265 C CA . PHE B 1 19 ? -6.488 26.844 1.09 1 96.25 19 PHE B CA 1
ATOM 1266 C C . PHE B 1 19 ? -7.133 27.969 1.912 1 96.25 19 PHE B C 1
ATOM 1268 O O . PHE B 1 19 ? -6.438 28.719 2.596 1 96.25 19 PHE B O 1
ATOM 1275 N N . ARG B 1 20 ? -8.5 28.016 1.77 1 95 20 ARG B N 1
ATOM 1276 C CA . ARG B 1 20 ? -9.25 28.844 2.715 1 95 20 ARG B CA 1
ATOM 1277 C C . ARG B 1 20 ? -9.219 28.234 4.113 1 95 20 ARG B C 1
ATOM 1279 O O . ARG B 1 20 ? -9.5 27.047 4.285 1 95 20 ARG B O 1
ATOM 1286 N N . PRO B 1 21 ? -8.93 29.031 5.062 1 94.56 21 PRO B N 1
ATOM 1287 C CA . PRO B 1 21 ? -8.828 28.484 6.414 1 94.56 21 PRO B CA 1
ATOM 1288 C C . PRO B 1 21 ? -10.18 28.438 7.137 1 94.56 21 PRO B C 1
ATOM 1290 O O . PRO B 1 21 ? -10.383 29.172 8.102 1 94.56 21 PRO B O 1
ATOM 1293 N N . THR B 1 22 ? -11.086 27.562 6.773 1 95.5 22 THR B N 1
ATOM 1294 C CA . THR B 1 22 ? -12.312 27.344 7.527 1 95.5 22 THR B CA 1
ATOM 1295 C C . THR B 1 22 ? -12.008 26.797 8.914 1 95.5 22 THR B C 1
ATOM 1297 O O . THR B 1 22 ? -10.898 26.312 9.172 1 95.5 22 THR B O 1
ATOM 1300 N N . ARG B 1 23 ? -12.953 26.922 9.758 1 94.81 23 ARG B N 1
ATOM 1301 C CA . ARG B 1 23 ? -12.773 26.438 11.125 1 94.81 23 ARG B CA 1
ATOM 1302 C C . ARG B 1 23 ? -12.359 24.969 11.117 1 94.81 23 ARG B C 1
ATOM 1304 O O . ARG B 1 23 ? -11.406 24.578 11.797 1 94.81 23 ARG B O 1
ATOM 1311 N N . GLN B 1 24 ? -13.047 24.156 10.367 1 96.25 24 GLN B N 1
ATOM 1312 C CA . GLN B 1 24 ? -12.766 22.719 10.312 1 96.25 24 GLN B CA 1
ATOM 1313 C C . GLN B 1 24 ? -11.383 22.453 9.727 1 96.25 24 GLN B C 1
ATOM 1315 O O . GLN B 1 24 ? -10.609 21.672 10.281 1 96.25 24 GLN B O 1
ATOM 1320 N N . ARG B 1 25 ? -11.07 23.141 8.648 1 96.5 25 ARG B N 1
ATOM 1321 C CA . ARG B 1 25 ? -9.789 22.922 7.996 1 96.5 25 ARG B CA 1
ATOM 1322 C C . ARG B 1 25 ? -8.641 23.391 8.891 1 96.5 25 ARG B C 1
ATOM 1324 O O . ARG B 1 25 ? -7.621 22.688 9 1 96.5 25 ARG B O 1
ATOM 1331 N N . LEU B 1 26 ? -8.797 24.547 9.469 1 96.25 26 LEU B N 1
ATOM 1332 C CA . LEU B 1 26 ? -7.777 25.062 10.375 1 96.25 26 LEU B CA 1
ATOM 1333 C C . LEU B 1 26 ? -7.605 24.141 11.578 1 96.25 26 LEU B C 1
ATOM 1335 O O . LEU B 1 26 ? -6.48 23.891 12.016 1 96.25 26 LEU B O 1
ATOM 1339 N N . GLY B 1 27 ? -8.734 23.703 12.164 1 97.12 27 GLY B N 1
ATOM 1340 C CA . GLY B 1 27 ? -8.664 22.766 13.273 1 97.12 27 GLY B CA 1
ATOM 1341 C C . GLY B 1 27 ? -7.902 21.5 12.938 1 97.12 27 GLY B C 1
ATOM 1342 O O . GLY B 1 27 ? -7.062 21.047 13.719 1 97.12 27 GLY B O 1
ATOM 1343 N N . LEU B 1 28 ? -8.164 20.906 11.797 1 98.12 28 LEU B N 1
ATOM 1344 C CA . LEU B 1 28 ? -7.461 19.719 11.359 1 98.12 28 LEU B CA 1
ATOM 1345 C C . LEU B 1 28 ? -5.984 20 11.109 1 98.12 28 LEU B C 1
ATOM 1347 O O . LEU B 1 28 ? -5.121 19.203 11.469 1 98.12 28 LEU B O 1
ATOM 1351 N N . ALA B 1 29 ? -5.738 21.141 10.5 1 97.75 29 ALA B N 1
ATOM 1352 C CA . ALA B 1 29 ? -4.355 21.531 10.25 1 97.75 29 ALA B CA 1
ATOM 1353 C C . ALA B 1 29 ? -3.578 21.656 11.562 1 97.75 29 ALA B C 1
ATOM 1355 O O . ALA B 1 29 ? -2.42 21.234 11.648 1 97.75 29 ALA B O 1
ATOM 1356 N N . ARG B 1 30 ? -4.211 22.203 12.5 1 96.81 30 ARG B N 1
ATOM 1357 C CA . ARG B 1 30 ? -3.549 22.344 13.797 1 96.81 30 ARG B CA 1
ATOM 1358 C C . ARG B 1 30 ? -3.207 21 14.398 1 96.81 30 ARG B C 1
ATOM 1360 O O . ARG B 1 30 ? -2.1 20.797 14.906 1 96.81 30 ARG B O 1
ATOM 1367 N N . LEU B 1 31 ? -4.164 20.094 14.398 1 96.94 31 LEU B N 1
ATOM 1368 C CA . LEU B 1 31 ? -3.934 18.75 14.914 1 96.94 31 LEU B CA 1
ATOM 1369 C C . LEU B 1 31 ? -2.781 18.062 14.18 1 96.94 31 LEU B C 1
ATOM 1371 O O . LEU B 1 31 ? -2.014 17.312 14.781 1 96.94 31 LEU B O 1
ATOM 1375 N N . LEU B 1 32 ? -2.611 18.375 12.891 1 97.31 32 LEU B N 1
ATOM 1376 C CA . LEU B 1 32 ? -1.641 17.688 12.039 1 97.31 32 LEU B CA 1
ATOM 1377 C C . LEU B 1 32 ? -0.254 18.312 12.203 1 97.31 32 LEU B C 1
ATOM 1379 O O . LEU B 1 32 ? 0.747 17.594 12.242 1 97.31 32 LEU B O 1
ATOM 1383 N N . PHE B 1 33 ? -0.192 19.672 12.359 1 96.06 33 PHE B N 1
ATOM 1384 C CA . PHE B 1 33 ? 1.082 20.328 12.062 1 96.06 33 PHE B CA 1
ATOM 1385 C C . PHE B 1 33 ? 1.646 21 13.312 1 96.06 33 PHE B C 1
ATOM 1387 O O . PHE B 1 33 ? 2.77 21.5 13.297 1 96.06 33 PHE B O 1
ATOM 1394 N N . GLU B 1 34 ? 0.945 21.219 14.422 1 90.88 34 GLU B N 1
ATOM 1395 C CA . GLU B 1 34 ? 1.448 21.938 15.586 1 90.88 34 GLU B CA 1
ATOM 1396 C C . GLU B 1 34 ? 2.396 21.062 16.406 1 90.88 34 GLU B C 1
ATOM 1398 O O . GLU B 1 34 ? 3.254 21.578 17.125 1 90.88 34 GLU B O 1
ATOM 1403 N N . GLY B 1 35 ? 2.721 19.844 16.141 1 90 35 GLY B N 1
ATOM 1404 C CA . GLY B 1 35 ? 3.631 18.938 16.828 1 90 35 GLY B CA 1
ATOM 1405 C C . GLY B 1 35 ? 4.684 18.344 15.922 1 90 35 GLY B C 1
ATOM 1406 O O . GLY B 1 35 ? 5.09 18.969 14.938 1 90 35 GLY B O 1
ATOM 1407 N N . GLU B 1 36 ? 5.309 17.391 16.406 1 94.62 36 GLU B N 1
ATOM 1408 C CA . GLU B 1 36 ? 6.316 16.688 15.609 1 94.62 36 GLU B CA 1
ATOM 1409 C C . GLU B 1 36 ? 5.684 15.969 14.422 1 94.62 36 GLU B C 1
ATOM 1411 O O . GLU B 1 36 ? 4.465 15.805 14.367 1 94.62 36 GLU B O 1
ATOM 1416 N N . HIS B 1 37 ? 6.578 15.664 13.555 1 96.56 37 HIS B N 1
ATOM 1417 C CA . HIS B 1 37 ? 6.094 14.859 12.438 1 96.56 37 HIS B CA 1
ATOM 1418 C C . HIS B 1 37 ? 5.402 13.586 12.922 1 96.56 37 HIS B C 1
ATOM 1420 O O . HIS B 1 37 ? 5.809 13.008 13.938 1 96.56 37 HIS B O 1
ATOM 1426 N N . ARG B 1 38 ? 4.445 13.242 12.125 1 97.62 38 ARG B N 1
ATOM 1427 C CA . ARG B 1 38 ? 3.67 12.086 12.555 1 97.62 38 ARG B CA 1
ATOM 1428 C C . ARG B 1 38 ? 3.045 11.367 11.359 1 97.62 38 ARG B C 1
ATOM 1430 O O . ARG B 1 38 ? 3.021 11.906 10.25 1 97.62 38 ARG B O 1
ATOM 1437 N N . HIS B 1 39 ? 2.627 10.125 11.578 1 98.12 39 HIS B N 1
ATOM 1438 C CA . HIS B 1 39 ? 1.812 9.312 10.672 1 98.12 39 HIS B CA 1
ATOM 1439 C C . HIS B 1 39 ? 0.414 9.094 11.242 1 98.12 39 HIS B C 1
ATOM 1441 O O . HIS B 1 39 ? 0.262 8.602 12.359 1 98.12 39 HIS B O 1
ATOM 1447 N N . VAL B 1 40 ? -0.583 9.414 10.438 1 97.81 40 VAL B N 1
ATOM 1448 C CA . VAL B 1 40 ? -1.939 9.273 10.953 1 97.81 40 VAL B CA 1
ATOM 1449 C C . VAL B 1 40 ? -2.85 8.703 9.875 1 97.81 40 VAL B C 1
ATOM 1451 O O . VAL B 1 40 ? -2.654 8.969 8.688 1 97.81 40 VAL B O 1
ATOM 1454 N N . THR B 1 41 ? -3.82 7.902 10.297 1 97.5 41 THR B N 1
ATOM 1455 C CA . THR B 1 41 ? -4.914 7.531 9.398 1 97.5 41 THR B CA 1
ATOM 1456 C C . THR B 1 41 ? -6.074 8.508 9.531 1 97.5 41 THR B C 1
ATOM 1458 O O . THR B 1 41 ? -6.121 9.305 10.477 1 97.5 41 THR B O 1
ATOM 1461 N N . ALA B 1 42 ? -6.965 8.469 8.547 1 98.25 42 ALA B N 1
ATOM 1462 C CA . ALA B 1 42 ? -8.156 9.312 8.633 1 98.25 42 ALA B CA 1
ATOM 1463 C C . ALA B 1 42 ? -8.945 9.016 9.898 1 98.25 42 ALA B C 1
ATOM 1465 O O . ALA B 1 42 ? -9.414 9.93 10.578 1 98.25 42 ALA B O 1
ATOM 1466 N N . GLU B 1 43 ? -9.039 7.777 10.266 1 97.88 43 GLU B N 1
ATOM 1467 C CA . GLU B 1 43 ? -9.781 7.367 11.453 1 97.88 43 GLU B CA 1
ATOM 1468 C C . GLU B 1 43 ? -9.133 7.898 12.727 1 97.88 43 GLU B C 1
ATOM 1470 O O . GLU B 1 43 ? -9.82 8.375 13.625 1 97.88 43 GLU B O 1
ATOM 1475 N N . GLN B 1 44 ? -7.863 7.777 12.797 1 97.5 44 GLN B N 1
ATOM 1476 C CA . GLN B 1 44 ? -7.129 8.297 13.953 1 97.5 44 GLN B CA 1
ATOM 1477 C C . GLN B 1 44 ? -7.328 9.797 14.094 1 97.5 44 GLN B C 1
ATOM 1479 O O . GLN B 1 44 ? -7.605 10.289 15.195 1 97.5 44 GLN B O 1
ATOM 1484 N N . LEU B 1 45 ? -7.152 10.516 12.969 1 98.5 45 LEU B N 1
ATOM 1485 C CA . LEU B 1 45 ? -7.305 11.961 13.008 1 98.5 45 LEU B CA 1
ATOM 1486 C C . LEU B 1 45 ? -8.727 12.352 13.398 1 98.5 45 LEU B C 1
ATOM 1488 O O . LEU B 1 45 ? -8.938 13.312 14.141 1 98.5 45 LEU B O 1
ATOM 1492 N N . HIS B 1 46 ? -9.664 11.594 12.891 1 98.75 46 HIS B N 1
ATOM 1493 C CA . HIS B 1 46 ? -11.055 11.859 13.234 1 98.75 46 HIS B CA 1
ATOM 1494 C C . HIS B 1 46 ? -11.289 11.703 14.727 1 98.75 46 HIS B C 1
ATOM 1496 O O . HIS B 1 46 ? -11.945 12.547 15.352 1 98.75 46 HIS B O 1
ATOM 1502 N N . THR B 1 47 ? -10.797 10.672 15.242 1 98.56 47 THR B N 1
ATOM 1503 C CA . THR B 1 47 ? -10.914 10.438 16.672 1 98.56 47 THR B CA 1
ATOM 1504 C C . THR B 1 47 ? -10.297 11.586 17.469 1 98.56 47 THR B C 1
ATOM 1506 O O . THR B 1 47 ? -10.898 12.078 18.422 1 98.56 47 THR B O 1
ATOM 1509 N N . GLU B 1 48 ? -9.141 12.008 17.078 1 98.12 48 GLU B N 1
ATOM 1510 C CA . GLU B 1 48 ? -8.477 13.133 17.734 1 98.12 48 GLU B CA 1
ATOM 1511 C C . GLU B 1 48 ? -9.312 14.406 17.625 1 98.12 48 GLU B C 1
ATOM 1513 O O . GLU B 1 48 ? -9.406 15.18 18.578 1 98.12 48 GLU B O 1
ATOM 1518 N N . ALA B 1 49 ? -9.828 14.633 16.438 1 98.31 49 ALA B N 1
ATOM 1519 C CA . ALA B 1 49 ? -10.664 15.812 16.219 1 98.31 49 ALA B CA 1
ATOM 1520 C C . ALA B 1 49 ? -11.867 15.82 17.156 1 98.31 49 ALA B C 1
ATOM 1522 O O . ALA B 1 49 ? -12.188 16.844 17.75 1 98.31 49 ALA B O 1
ATOM 1523 N N . MET B 1 50 ? -12.484 14.688 17.266 1 98.06 50 MET B N 1
ATOM 1524 C CA . MET B 1 50 ? -13.625 14.562 18.172 1 98.06 50 MET B CA 1
ATOM 1525 C C . MET B 1 50 ? -13.211 14.836 19.609 1 98.06 50 MET B C 1
ATOM 1527 O O . MET B 1 50 ? -13.922 15.523 20.344 1 98.06 50 MET B O 1
ATOM 1531 N N . GLY B 1 51 ? -12.109 14.359 19.953 1 97.44 51 GLY B N 1
ATOM 1532 C CA . GLY B 1 51 ? -11.594 14.586 21.281 1 97.44 51 GLY B CA 1
ATOM 1533 C C . GLY B 1 51 ? -11.297 16.047 21.562 1 97.44 51 GLY B C 1
ATOM 1534 O O . GLY B 1 51 ? -11.305 16.484 22.719 1 97.44 51 GLY B O 1
ATOM 1535 N N . ALA B 1 52 ? -11.016 16.766 20.578 1 96.44 52 ALA B N 1
ATOM 1536 C CA . ALA B 1 52 ? -10.727 18.188 20.688 1 96.44 52 ALA B CA 1
ATOM 1537 C C . ALA B 1 52 ? -11.977 19.031 20.469 1 96.44 52 ALA B C 1
ATOM 1539 O O . ALA B 1 52 ? -11.898 20.234 20.25 1 96.44 52 ALA B O 1
ATOM 1540 N N . ASP B 1 53 ? -13.102 18.391 20.312 1 96.62 53 ASP B N 1
ATOM 1541 C CA . ASP B 1 53 ? -14.406 19.016 20.156 1 96.62 53 ASP B CA 1
ATOM 1542 C C . ASP B 1 53 ? -14.531 19.719 18.812 1 96.62 53 ASP B C 1
ATOM 1544 O O . ASP B 1 53 ? -15.133 20.781 18.719 1 96.62 53 ASP B O 1
ATOM 1548 N N . LEU B 1 54 ? -13.82 19.234 17.859 1 97.06 54 LEU B N 1
ATOM 1549 C CA . LEU B 1 54 ? -13.992 19.672 16.484 1 97.06 54 LEU B CA 1
ATOM 1550 C C . LEU B 1 54 ? -15.039 18.797 15.773 1 97.06 54 LEU B C 1
ATOM 1552 O O . LEU B 1 54 ? -14.82 17.594 15.578 1 97.06 54 LEU B O 1
ATOM 1556 N N . ARG B 1 55 ? -16.188 19.344 15.492 1 95.56 55 ARG B N 1
ATOM 1557 C CA . ARG B 1 55 ? -17.266 18.594 14.836 1 95.56 55 ARG B CA 1
ATOM 1558 C C . ARG B 1 55 ? -16.984 18.422 13.352 1 95.56 55 ARG B C 1
ATOM 1560 O O . ARG B 1 55 ? -17.219 19.344 12.562 1 95.56 55 ARG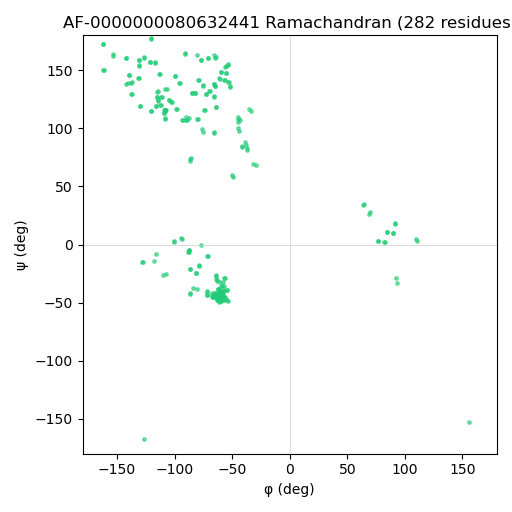 B O 1
ATOM 1567 N N . VAL B 1 56 ? -16.5 17.328 12.977 1 97.94 56 VAL B N 1
ATOM 1568 C CA . VAL B 1 56 ? -16.172 17.016 11.578 1 97.94 56 VAL B CA 1
ATOM 1569 C C . VAL B 1 56 ? -16.516 15.562 11.281 1 97.94 56 VAL B C 1
ATOM 1571 O O . VAL B 1 56 ? -16.312 14.688 12.125 1 97.94 56 VAL B O 1
ATOM 1574 N N . SER B 1 57 ? -17.062 15.305 10.18 1 98.19 57 SER B N 1
ATOM 1575 C CA . SER B 1 57 ? -17.344 13.938 9.773 1 98.19 57 SER B CA 1
ATOM 1576 C C . SER B 1 57 ? -16.078 13.227 9.297 1 98.19 57 SER B C 1
ATOM 1578 O O . SER B 1 57 ? -15.094 13.875 8.938 1 98.19 57 SER B O 1
ATOM 1580 N N . LEU B 1 58 ? -16.109 11.953 9.312 1 98.44 58 LEU B N 1
ATOM 1581 C CA . LEU B 1 58 ? -14.992 11.172 8.781 1 98.44 58 LEU B CA 1
ATOM 1582 C C . LEU B 1 58 ? -14.758 11.492 7.309 1 98.44 58 LEU B C 1
ATOM 1584 O O . LEU B 1 58 ? -13.609 11.555 6.859 1 98.44 58 LEU B O 1
ATOM 1588 N N . ALA B 1 59 ? -15.805 11.742 6.566 1 98 59 ALA B N 1
ATOM 1589 C CA . ALA B 1 59 ? -15.695 12.102 5.152 1 98 59 ALA B CA 1
ATOM 1590 C C . ALA B 1 59 ? -14.938 13.414 4.98 1 98 59 ALA B C 1
ATOM 1592 O O . ALA B 1 59 ? -14.078 13.531 4.105 1 98 59 ALA B O 1
ATOM 1593 N N . THR B 1 60 ? -15.211 14.336 5.77 1 97.94 60 THR B N 1
ATOM 1594 C CA . THR B 1 60 ? -14.523 15.617 5.723 1 97.94 60 THR B CA 1
ATOM 1595 C C . THR B 1 60 ? -13.039 15.453 6.027 1 97.94 60 THR B C 1
ATOM 1597 O O . THR B 1 60 ? -12.195 16.062 5.371 1 97.94 60 THR B O 1
ATOM 1600 N N . VAL B 1 61 ? -12.758 14.633 7.031 1 98.62 61 VAL B N 1
ATOM 1601 C CA . VAL B 1 61 ? -11.375 14.367 7.395 1 98.62 61 VAL B CA 1
ATOM 1602 C C . VAL B 1 61 ? -10.641 13.734 6.215 1 98.62 61 VAL B C 1
ATOM 1604 O O . VAL B 1 61 ? -9.562 14.188 5.824 1 98.62 61 VAL B O 1
ATOM 1607 N N . TYR B 1 62 ? -11.281 12.758 5.695 1 98.06 62 TYR B N 1
ATOM 1608 C CA . TYR B 1 62 ? -10.688 12.062 4.551 1 98.06 62 TYR B CA 1
ATOM 1609 C C . TYR B 1 62 ? -10.43 13.031 3.404 1 98.06 62 TYR B C 1
ATOM 1611 O O . TYR B 1 62 ? -9.344 13.047 2.828 1 98.06 62 TYR B O 1
ATOM 1619 N N . ASN B 1 63 ? -11.367 13.836 3.049 1 98 63 ASN B N 1
ATOM 1620 C CA . ASN B 1 63 ? -11.266 14.805 1.958 1 98 63 ASN B CA 1
ATOM 1621 C C . ASN B 1 63 ? -10.156 15.82 2.217 1 98 63 ASN B C 1
ATOM 1623 O O . ASN B 1 63 ? -9.398 16.172 1.308 1 98 63 ASN B O 1
ATOM 1627 N N . THR B 1 64 ? -10.141 16.266 3.377 1 98.19 64 THR B N 1
ATOM 1628 C CA . THR B 1 64 ? -9.117 17.234 3.748 1 98.19 64 THR B CA 1
ATOM 1629 C C . THR B 1 64 ? -7.723 16.625 3.607 1 98.19 64 THR B C 1
ATOM 1631 O O . THR B 1 64 ? -6.82 17.234 3.043 1 98.19 64 THR B O 1
ATOM 1634 N N . LEU B 1 65 ? -7.586 15.398 4.156 1 98.56 65 LEU B N 1
ATOM 1635 C CA . LEU B 1 65 ? -6.305 14.719 4.059 1 98.56 65 LEU B CA 1
ATOM 1636 C C . LEU B 1 65 ? -5.891 14.539 2.6 1 98.56 65 LEU B C 1
ATOM 1638 O O . LEU B 1 65 ? -4.73 14.758 2.248 1 98.56 65 LEU B O 1
ATOM 1642 N N . ASN B 1 66 ? -6.816 14.195 1.771 1 97.94 66 ASN B N 1
ATOM 1643 C CA . ASN B 1 66 ? -6.531 14.039 0.35 1 97.94 66 ASN B CA 1
ATOM 1644 C C . ASN B 1 66 ? -6.148 15.367 -0.295 1 97.94 66 ASN B C 1
ATOM 1646 O O . ASN B 1 66 ? -5.211 15.43 -1.093 1 97.94 66 ASN B O 1
ATOM 1650 N N . GLN B 1 67 ? -6.844 16.406 -0.004 1 98.12 67 GLN B N 1
ATOM 1651 C CA . GLN B 1 67 ? -6.539 17.734 -0.525 1 98.12 67 GLN B CA 1
ATOM 1652 C C . GLN B 1 67 ? -5.152 18.203 -0.081 1 98.12 67 GLN B C 1
ATOM 1654 O O . GLN B 1 67 ? -4.383 18.734 -0.883 1 98.12 67 GLN B O 1
ATOM 1659 N N . PHE B 1 68 ? -4.879 18 1.232 1 98.31 68 PHE B N 1
ATOM 1660 C CA . PHE B 1 68 ? -3.57 18.359 1.757 1 98.31 68 PHE B CA 1
ATOM 1661 C C . PHE B 1 68 ? -2.467 17.578 1.06 1 98.31 68 PHE B C 1
ATOM 1663 O O . PHE B 1 68 ? -1.382 18.109 0.813 1 98.31 68 PHE B O 1
ATOM 1670 N N . THR B 1 69 ? -2.711 16.312 0.778 1 97.69 69 THR B N 1
ATOM 1671 C CA . THR B 1 69 ? -1.754 15.469 0.071 1 97.69 69 THR B CA 1
ATOM 1672 C C . THR B 1 69 ? -1.521 15.984 -1.346 1 97.69 69 THR B C 1
ATOM 1674 O O . THR B 1 69 ? -0.375 16.109 -1.783 1 97.69 69 THR B O 1
ATOM 1677 N N . ALA B 1 70 ? -2.598 16.359 -2.018 1 96.31 70 ALA B N 1
ATOM 1678 C CA . ALA B 1 70 ? -2.512 16.859 -3.383 1 96.31 70 ALA B CA 1
ATOM 1679 C C . ALA B 1 70 ? -1.722 18.172 -3.428 1 96.31 70 ALA B C 1
ATOM 1681 O O . ALA B 1 70 ? -1.033 18.453 -4.41 1 96.31 70 ALA B O 1
ATOM 1682 N N . ALA B 1 71 ? -1.768 18.906 -2.391 1 97.25 71 ALA B N 1
ATOM 1683 C CA . ALA B 1 71 ? -1.098 20.203 -2.314 1 97.25 71 ALA B CA 1
ATOM 1684 C C . ALA B 1 71 ? 0.339 20.047 -1.823 1 97.25 71 ALA B C 1
ATOM 1686 O O . ALA B 1 71 ? 1.062 21.031 -1.679 1 97.25 71 ALA B O 1
ATOM 1687 N N . GLY B 1 72 ? 0.715 18.859 -1.425 1 96.38 72 GLY B N 1
ATOM 1688 C CA . GLY B 1 72 ? 2.084 18.594 -1.009 1 96.38 72 GLY B CA 1
ATOM 1689 C C . GLY B 1 72 ? 2.311 18.828 0.474 1 96.38 72 GLY B C 1
ATOM 1690 O O . GLY B 1 72 ? 3.451 18.812 0.941 1 96.38 72 GLY B O 1
ATOM 1691 N N . LEU B 1 73 ? 1.216 19.031 1.233 1 97.31 73 LEU B N 1
ATOM 1692 C CA . LEU B 1 73 ? 1.336 19.25 2.668 1 97.31 73 LEU B CA 1
ATOM 1693 C C . LEU B 1 73 ? 1.49 17.938 3.422 1 97.31 73 LEU B C 1
ATOM 1695 O O . LEU B 1 73 ? 1.966 17.922 4.559 1 97.31 73 LEU B O 1
ATOM 1699 N N . LEU B 1 74 ? 1.016 16.906 2.832 1 98.12 74 LEU B N 1
ATOM 1700 C CA . LEU B 1 74 ? 1.13 15.555 3.373 1 98.12 74 LEU B CA 1
ATOM 1701 C C . LEU B 1 74 ? 1.64 14.586 2.311 1 98.12 74 LEU B C 1
ATOM 1703 O O . LEU B 1 74 ? 1.545 14.867 1.113 1 98.12 74 LEU B O 1
ATOM 1707 N N . ARG B 1 75 ? 2.166 13.516 2.766 1 97.06 75 ARG B N 1
ATOM 1708 C CA . ARG B 1 75 ? 2.5 12.375 1.913 1 97.06 75 ARG B CA 1
ATOM 1709 C C . ARG B 1 75 ? 1.662 11.156 2.277 1 97.06 75 ARG B C 1
ATOM 1711 O O . ARG B 1 75 ? 1.571 10.789 3.451 1 97.06 75 ARG B O 1
ATOM 1718 N N . GLU B 1 76 ? 1.037 10.617 1.299 1 96.94 76 GLU B N 1
ATOM 1719 C CA . GLU B 1 76 ? 0.285 9.383 1.533 1 96.94 76 GLU B CA 1
ATOM 1720 C C . GLU B 1 76 ? 1.196 8.164 1.485 1 96.94 76 GLU B C 1
ATOM 1722 O O . GLU B 1 76 ? 2.002 8.016 0.563 1 96.94 76 GLU B O 1
ATOM 1727 N N . VAL B 1 77 ? 1.128 7.305 2.473 1 97.19 77 VAL B N 1
ATOM 1728 C CA . VAL B 1 77 ? 1.922 6.086 2.582 1 97.19 77 VAL B CA 1
ATOM 1729 C C . VAL B 1 77 ? 0.999 4.871 2.639 1 97.19 77 VAL B C 1
ATOM 1731 O O . VAL B 1 77 ? 0.207 4.727 3.572 1 97.19 77 VAL B O 1
ATOM 1734 N N . VAL B 1 78 ? 1.083 4.062 1.654 1 96.19 78 VAL B N 1
ATOM 1735 C CA . VAL B 1 78 ? 0.241 2.875 1.551 1 96.19 78 VAL B CA 1
ATOM 1736 C C . VAL B 1 78 ? 1.078 1.623 1.804 1 96.19 78 VAL B C 1
ATOM 1738 O O . VAL B 1 78 ? 1.916 1.252 0.979 1 96.19 78 VAL B O 1
ATOM 1741 N N . VAL B 1 79 ? 0.833 0.979 2.988 1 96.12 79 VAL B N 1
ATOM 1742 C CA . VAL B 1 79 ? 1.729 -0.108 3.369 1 96.12 79 VAL B CA 1
ATOM 1743 C C . VAL B 1 79 ? 0.915 -1.353 3.715 1 96.12 79 VAL B C 1
ATOM 1745 O O . VAL B 1 79 ? 1.47 -2.443 3.861 1 96.12 79 VAL B O 1
ATOM 1748 N N . GLU B 1 80 ? -0.395 -1.218 3.928 1 93.56 80 GLU B N 1
ATOM 1749 C CA . GLU B 1 80 ? -1.279 -2.354 4.168 1 93.56 80 GLU B CA 1
ATOM 1750 C C . GLU B 1 80 ? -2.637 -2.148 3.502 1 93.56 80 GLU B C 1
ATOM 1752 O O . GLU B 1 80 ? -3.014 -1.019 3.184 1 93.56 80 GLU B O 1
ATOM 1757 N N . ALA B 1 81 ? -3.279 -3.197 3.346 1 91 81 ALA B N 1
ATOM 1758 C CA . ALA B 1 81 ? -4.551 -3.164 2.627 1 91 81 ALA B CA 1
ATOM 1759 C C . ALA B 1 81 ? -5.594 -2.355 3.395 1 91 81 ALA B C 1
ATOM 1761 O O . ALA B 1 81 ? -5.711 -2.484 4.617 1 91 81 ALA B O 1
ATOM 1762 N N . GLY B 1 82 ? -6.324 -1.554 2.611 1 88.88 82 GLY B N 1
ATOM 1763 C CA . GLY B 1 82 ? -7.516 -0.904 3.131 1 88.88 82 GLY B CA 1
ATOM 1764 C C . GLY B 1 82 ? -7.207 0.282 4.023 1 88.88 82 GLY B C 1
ATOM 1765 O O . GLY B 1 82 ? -8.109 0.872 4.617 1 88.88 82 GLY B O 1
ATOM 1766 N N . LYS B 1 83 ? -5.977 0.558 4.129 1 92.44 83 LYS B N 1
ATOM 1767 C CA . LYS B 1 83 ? -5.617 1.643 5.035 1 92.44 83 LYS B CA 1
ATOM 1768 C C . LYS B 1 83 ? -4.547 2.541 4.422 1 92.44 83 LYS B C 1
ATOM 1770 O O . LYS B 1 83 ? -3.559 2.053 3.871 1 92.44 83 LYS B O 1
ATOM 1775 N N . SER B 1 84 ? -4.781 3.848 4.422 1 96.56 84 SER B N 1
ATOM 1776 C CA . SER B 1 84 ? -3.777 4.844 4.051 1 96.56 84 SER B CA 1
ATOM 1777 C C . SER B 1 84 ? -3.266 5.598 5.273 1 96.56 84 SER B C 1
ATOM 1779 O O . SER B 1 84 ? -4.051 5.988 6.141 1 96.56 84 SER B O 1
ATOM 1781 N N . TYR B 1 85 ? -1.97 5.734 5.352 1 97.88 85 TYR B N 1
ATOM 1782 C CA . TYR B 1 85 ? -1.359 6.629 6.332 1 97.88 85 TYR B CA 1
ATOM 1783 C C . TYR B 1 85 ? -0.975 7.957 5.691 1 97.88 85 TYR B C 1
ATOM 1785 O O . TYR B 1 85 ? -0.57 7.9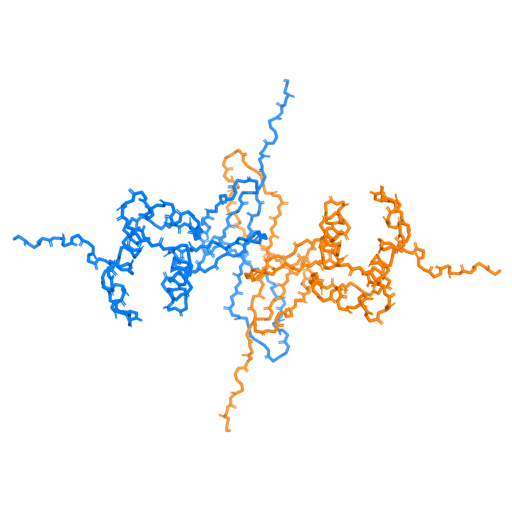96 4.527 1 97.88 85 TYR B O 1
ATOM 1793 N N . PHE B 1 86 ? -1.1 8.984 6.422 1 98.62 86 PHE B N 1
ATOM 1794 C CA . PHE B 1 86 ? -0.68 10.305 5.984 1 98.62 86 PHE B CA 1
ATOM 1795 C C . PHE B 1 86 ? 0.482 10.812 6.828 1 98.62 86 PHE B C 1
ATOM 1797 O O . PHE B 1 86 ? 0.397 10.844 8.055 1 98.62 86 PHE B O 1
ATOM 1804 N N . ASP B 1 87 ? 1.513 11.141 6.145 1 98.5 87 ASP B N 1
ATOM 1805 C CA . ASP B 1 87 ? 2.783 11.547 6.738 1 98.5 87 ASP B CA 1
ATOM 1806 C C . ASP B 1 87 ? 2.965 13.055 6.668 1 98.5 87 ASP B C 1
ATOM 1808 O O . ASP B 1 87 ? 2.936 13.641 5.582 1 98.5 87 ASP B O 1
ATOM 1812 N N . THR B 1 88 ? 3.164 13.68 7.84 1 97.88 88 THR B N 1
ATOM 1813 C CA . THR B 1 88 ? 3.346 15.125 7.852 1 97.88 88 THR B CA 1
ATOM 1814 C C . THR B 1 88 ? 4.773 15.5 7.449 1 97.88 88 THR B C 1
ATOM 1816 O O . THR B 1 88 ? 5.066 16.672 7.188 1 97.88 88 THR B O 1
ATOM 1819 N N . ASN B 1 89 ? 5.703 14.555 7.508 1 97.25 89 ASN B N 1
ATOM 1820 C CA . ASN B 1 89 ? 7.043 14.711 6.949 1 97.25 89 ASN B CA 1
ATOM 1821 C C . ASN B 1 89 ? 7.051 14.461 5.441 1 97.25 89 ASN B C 1
ATOM 1823 O O . ASN B 1 89 ? 6.949 13.32 4.996 1 97.25 89 ASN B O 1
ATOM 1827 N N . THR B 1 90 ? 7.215 15.477 4.617 1 95.94 90 THR B N 1
ATOM 1828 C CA . THR B 1 90 ? 7.098 15.328 3.172 1 95.94 90 THR B CA 1
ATOM 1829 C C . THR B 1 90 ? 8.477 15.242 2.523 1 95.94 90 THR B C 1
ATOM 1831 O O . THR B 1 90 ? 8.586 15.188 1.297 1 95.94 90 THR B O 1
ATOM 1834 N N . SER B 1 91 ? 9.508 15.258 3.355 1 94.5 91 SER B N 1
ATOM 1835 C CA . SER B 1 91 ? 10.852 15.086 2.809 1 94.5 91 SER B CA 1
ATOM 1836 C C . SER B 1 91 ? 11.078 13.656 2.332 1 94.5 91 SER B C 1
ATOM 1838 O O . SER B 1 91 ? 10.281 12.766 2.639 1 94.5 91 SER B O 1
ATOM 1840 N N . ASP B 1 92 ? 12.07 13.469 1.483 1 93.38 92 ASP B N 1
ATOM 1841 C CA . ASP B 1 92 ? 12.398 12.133 0.995 1 93.38 92 ASP B CA 1
ATOM 1842 C C . ASP B 1 92 ? 12.875 11.234 2.133 1 93.38 92 ASP B C 1
ATOM 1844 O O . ASP B 1 92 ? 13.844 11.555 2.818 1 93.38 92 ASP B O 1
ATOM 1848 N N . HIS B 1 93 ? 12.172 10.234 2.355 1 96.25 93 HIS B N 1
ATOM 1849 C CA . HIS B 1 93 ? 12.555 9.258 3.365 1 96.25 93 HIS B CA 1
ATOM 1850 C C . HIS B 1 93 ? 11.812 7.941 3.166 1 96.25 93 HIS B C 1
ATOM 1852 O O . HIS B 1 93 ? 10.969 7.824 2.271 1 96.25 93 HIS B O 1
ATOM 1858 N N . HIS B 1 94 ? 12.172 6.887 3.922 1 96.88 94 HIS B N 1
ATOM 1859 C CA . HIS B 1 94 ? 11.617 5.539 3.842 1 96.88 94 HIS B CA 1
ATOM 1860 C C . HIS B 1 94 ? 10.992 5.121 5.168 1 96.88 94 HIS B C 1
ATOM 1862 O O . HIS B 1 94 ? 10.914 5.922 6.102 1 96.88 94 HIS B O 1
ATOM 1868 N N . HIS B 1 95 ? 10.391 3.922 5.207 1 97.31 95 HIS B N 1
ATOM 1869 C CA . HIS B 1 95 ? 9.617 3.637 6.406 1 97.31 95 HIS B CA 1
ATOM 1870 C C . HIS B 1 95 ? 9.859 2.211 6.895 1 97.31 95 HIS B C 1
ATOM 1872 O O . HIS B 1 95 ? 9.969 1.285 6.09 1 97.31 95 HIS B O 1
ATOM 1878 N N . PHE B 1 96 ? 9.961 2.076 8.195 1 96.81 96 PHE B N 1
ATOM 1879 C CA . PHE B 1 96 ? 9.648 0.822 8.867 1 96.81 96 PHE B CA 1
ATOM 1880 C C . PHE B 1 96 ? 8.148 0.661 9.047 1 96.81 96 PHE B C 1
ATOM 1882 O O . PHE B 1 96 ? 7.441 1.63 9.336 1 96.81 96 PHE B O 1
ATOM 1889 N N . PHE B 1 97 ? 7.727 -0.512 8.875 1 97.62 97 PHE B N 1
ATOM 1890 C CA . PHE B 1 97 ? 6.332 -0.839 9.148 1 97.62 97 PHE B CA 1
ATOM 1891 C C . PHE B 1 97 ? 6.234 -2.072 10.039 1 97.62 97 PHE B C 1
ATOM 1893 O O . PHE B 1 97 ? 6.691 -3.154 9.664 1 97.62 97 PHE B O 1
ATOM 1900 N N . LEU B 1 98 ? 5.668 -1.9 11.164 1 95.44 98 LEU B N 1
ATOM 1901 C CA . LEU B 1 98 ? 5.477 -3.025 12.07 1 95.44 98 LEU B CA 1
ATOM 1902 C C . LEU B 1 98 ? 4.145 -3.715 11.812 1 95.44 98 LEU B C 1
ATOM 1904 O O . LEU B 1 98 ? 3.088 -3.199 12.18 1 95.44 98 LEU B O 1
ATOM 1908 N N . GLU B 1 99 ? 4.277 -4.844 11.25 1 89.88 99 GLU B N 1
ATOM 1909 C CA . GLU B 1 99 ? 3.082 -5.613 10.922 1 89.88 99 GLU B CA 1
ATOM 1910 C C . GLU B 1 99 ? 2.285 -5.957 12.18 1 89.88 99 GLU B C 1
ATOM 1912 O O . GLU B 1 99 ? 2.865 -6.25 13.227 1 89.88 99 GLU B O 1
ATOM 1917 N N . GLY B 1 100 ? 0.985 -5.969 12.18 1 86.5 100 GLY B N 1
ATOM 1918 C CA . GLY B 1 100 ? 0.137 -6.332 13.297 1 86.5 100 GLY B CA 1
ATOM 1919 C C . GLY B 1 100 ? -0.291 -5.145 14.141 1 86.5 100 GLY B C 1
ATOM 1920 O O . GLY B 1 100 ? -1.35 -5.168 14.766 1 86.5 100 GLY B O 1
ATOM 1921 N N . THR B 1 101 ? 0.593 -4.113 14.25 1 89.69 101 THR B N 1
ATOM 1922 C CA . THR B 1 101 ? 0.231 -2.965 15.07 1 89.69 101 THR B CA 1
ATOM 1923 C C . THR B 1 101 ? -0.086 -1.752 14.203 1 89.69 101 THR B C 1
ATOM 1925 O O . THR B 1 101 ? -0.711 -0.796 14.664 1 89.69 101 THR B O 1
ATOM 1928 N N . GLY B 1 102 ? 0.489 -1.756 13.039 1 89.75 102 GLY B N 1
ATOM 1929 C CA . GLY B 1 102 ? 0.268 -0.626 12.156 1 89.75 102 GLY B CA 1
ATOM 1930 C C . GLY B 1 102 ? 1.198 0.541 12.43 1 89.75 102 GLY B C 1
ATOM 1931 O O . GLY B 1 102 ? 0.95 1.659 11.977 1 89.75 102 GLY B O 1
ATOM 1932 N N . ARG B 1 103 ? 2.158 0.334 13.203 1 93.44 103 ARG B N 1
ATOM 1933 C CA . ARG B 1 103 ? 3.117 1.391 13.508 1 93.44 103 ARG B CA 1
ATOM 1934 C C . ARG B 1 103 ? 4.035 1.655 12.32 1 93.44 103 ARG B C 1
ATOM 1936 O O . ARG B 1 103 ? 4.586 0.721 11.734 1 93.44 103 ARG B O 1
ATOM 1943 N N . LEU B 1 104 ? 4.156 2.924 11.945 1 96.44 104 LEU B N 1
ATOM 1944 C CA . LEU B 1 104 ? 5.027 3.414 10.883 1 96.44 104 LEU B CA 1
ATOM 1945 C C . LEU B 1 104 ? 6.125 4.312 11.453 1 96.44 104 LEU B C 1
ATOM 1947 O O . LEU B 1 104 ? 5.848 5.191 12.273 1 96.44 104 LEU B O 1
ATOM 1951 N N . GLU B 1 105 ? 7.375 4.105 11.086 1 95.56 105 GLU B N 1
ATOM 1952 C CA . GLU B 1 105 ? 8.5 4.914 11.539 1 95.56 105 GLU B CA 1
ATOM 1953 C C . GLU B 1 105 ? 9.383 5.344 10.367 1 95.56 105 GLU B C 1
ATOM 1955 O O . GLU B 1 105 ? 9.664 4.547 9.469 1 95.56 105 GLU B O 1
ATOM 1960 N N . ASP B 1 106 ? 9.891 6.539 10.445 1 96.38 106 ASP B N 1
ATOM 1961 C CA . ASP B 1 106 ? 10.727 7.074 9.375 1 96.38 106 ASP B CA 1
ATOM 1962 C C . ASP B 1 106 ? 12.125 6.453 9.414 1 96.38 106 ASP B C 1
ATOM 1964 O O . ASP B 1 106 ? 12.688 6.242 10.492 1 96.38 106 ASP B O 1
ATOM 1968 N N . ILE B 1 107 ? 12.555 6.137 8.266 1 95 107 ILE B N 1
ATOM 1969 C CA . ILE B 1 107 ? 13.969 5.914 8.008 1 95 107 ILE B CA 1
ATOM 1970 C C . ILE B 1 107 ? 14.531 7.059 7.168 1 95 107 ILE B C 1
ATOM 1972 O O . ILE B 1 107 ? 14.125 7.25 6.016 1 95 107 ILE B O 1
ATOM 1976 N N . PRO B 1 108 ? 15.453 7.801 7.758 1 89.06 108 PRO B N 1
ATOM 1977 C CA . PRO B 1 108 ? 15.984 8.891 6.941 1 89.06 108 PRO B CA 1
ATOM 1978 C C . PRO B 1 108 ? 16.469 8.422 5.574 1 89.06 108 PRO B C 1
ATOM 1980 O O . PRO B 1 108 ? 17.094 7.367 5.465 1 89.06 108 PRO B O 1
ATOM 1983 N N . GLY B 1 109 ? 16.125 9.188 4.469 1 81.31 109 GLY B N 1
ATOM 1984 C CA . GLY B 1 109 ? 16.391 8.805 3.092 1 81.31 109 GLY B CA 1
ATOM 1985 C C . GLY B 1 109 ? 17.859 8.492 2.834 1 81.31 109 GLY B C 1
ATOM 1986 O O . GLY B 1 109 ? 18.172 7.555 2.098 1 81.31 109 GLY B O 1
ATOM 1987 N N . ASP B 1 110 ? 18.688 9.266 3.445 1 81.38 110 ASP B N 1
ATOM 1988 C CA . ASP B 1 110 ? 20.125 9.125 3.207 1 81.38 110 ASP B CA 1
ATOM 1989 C C . ASP B 1 110 ? 20.672 7.852 3.842 1 81.38 110 ASP B C 1
ATOM 1991 O O . ASP B 1 110 ? 21.781 7.422 3.533 1 81.38 110 ASP B O 1
ATOM 1995 N N . ASP B 1 111 ? 19.875 7.242 4.605 1 81.75 111 ASP B N 1
ATOM 1996 C CA . ASP B 1 111 ? 20.328 6.035 5.293 1 81.75 111 ASP B CA 1
ATOM 1997 C C . ASP B 1 111 ? 20.125 4.801 4.418 1 81.75 111 ASP B C 1
ATOM 1999 O O . ASP B 1 111 ? 20.719 3.75 4.676 1 81.75 111 ASP B O 1
ATOM 2003 N N . VAL B 1 112 ? 19.266 4.914 3.473 1 86.19 112 VAL B N 1
ATOM 2004 C CA . VAL B 1 112 ? 18.953 3.76 2.637 1 86.19 112 VAL B CA 1
ATOM 2005 C C . VAL B 1 112 ? 19.469 4 1.216 1 86.19 112 VAL B C 1
ATOM 2007 O O . VAL B 1 112 ? 19.141 5.02 0.601 1 86.19 112 VAL B O 1
ATOM 2010 N N . VAL B 1 113 ? 20.328 3.135 0.835 1 85.5 113 VAL B N 1
ATOM 2011 C CA . VAL B 1 113 ? 20.828 3.23 -0.53 1 85.5 113 VAL B CA 1
ATOM 2012 C C . VAL B 1 113 ? 20.25 2.1 -1.377 1 85.5 113 VAL B C 1
ATOM 2014 O O . VAL B 1 113 ? 20.391 0.923 -1.038 1 85.5 113 VAL B O 1
ATOM 2017 N N . VAL B 1 114 ? 19.484 2.518 -2.336 1 88.38 114 VAL B N 1
ATOM 2018 C CA . VAL B 1 114 ? 18.984 1.549 -3.305 1 88.38 114 VAL B CA 1
ATOM 2019 C C . VAL B 1 114 ? 19.859 1.573 -4.559 1 88.38 114 VAL B C 1
ATOM 2021 O O . VAL B 1 114 ? 19.969 2.605 -5.227 1 88.38 114 VAL B O 1
ATOM 2024 N N . GLN B 1 115 ? 20.484 0.456 -4.789 1 85.19 115 GLN B N 1
ATOM 2025 C CA . GLN B 1 115 ? 21.391 0.377 -5.926 1 85.19 115 GLN B CA 1
ATOM 2026 C C . GLN B 1 115 ? 20.922 -0.655 -6.941 1 85.19 115 GLN B C 1
ATOM 2028 O O . GLN B 1 115 ? 20.109 -1.525 -6.621 1 85.19 115 GLN B O 1
ATOM 2033 N N . HIS B 1 116 ? 21.453 -0.402 -8.258 1 84.56 116 HIS B N 1
ATOM 2034 C CA . HIS B 1 116 ? 21.266 -1.337 -9.359 1 84.56 116 HIS B CA 1
ATOM 2035 C C . HIS B 1 116 ? 19.797 -1.482 -9.727 1 84.56 116 HIS B C 1
ATOM 2037 O O . HIS B 1 116 ? 19.312 -2.594 -9.961 1 84.56 116 HIS B O 1
ATOM 2043 N N . LEU B 1 117 ? 19.125 -0.355 -9.578 1 88.25 117 LEU B N 1
ATOM 2044 C CA . LEU B 1 117 ? 17.766 -0.366 -10.109 1 88.25 117 LEU B CA 1
ATOM 2045 C C . LEU B 1 117 ? 17.781 -0.508 -11.625 1 88.25 117 LEU B C 1
ATOM 2047 O O . LEU B 1 117 ? 18.547 0.172 -12.312 1 88.25 117 LEU B O 1
ATOM 2051 N N . PRO B 1 118 ? 17.031 -1.479 -12.094 1 90.81 118 PRO B N 1
ATOM 2052 C CA . PRO B 1 118 ? 16.906 -1.499 -13.555 1 90.81 118 PRO B CA 1
ATOM 2053 C C . PRO B 1 118 ? 16.375 -0.183 -14.125 1 90.81 118 PRO B C 1
ATOM 2055 O O . PRO B 1 118 ? 15.75 0.594 -13.398 1 90.81 118 PRO B O 1
ATOM 2058 N N . PRO B 1 119 ? 16.766 0.072 -15.406 1 90.44 119 PRO B N 1
ATOM 2059 C CA . PRO B 1 119 ? 16.203 1.28 -16 1 90.44 119 PRO B CA 1
ATOM 2060 C C . PRO B 1 119 ? 14.672 1.246 -16.062 1 90.44 119 PRO B C 1
ATOM 2062 O O . PRO B 1 119 ? 14.078 0.169 -16.141 1 90.44 119 PRO B O 1
ATOM 2065 N N . ALA B 1 120 ? 14.133 2.502 -15.93 1 91.69 120 ALA B N 1
ATOM 2066 C CA . ALA B 1 120 ? 12.688 2.6 -16.109 1 91.69 120 ALA B CA 1
ATOM 2067 C C . ALA B 1 120 ? 12.266 2.057 -17.469 1 91.69 120 ALA B C 1
ATOM 2069 O O . ALA B 1 120 ? 12.969 2.24 -18.469 1 91.69 120 ALA B O 1
ATOM 2070 N N . PRO B 1 121 ? 11.125 1.354 -17.531 1 91.31 121 PRO B N 1
ATOM 2071 C CA . PRO B 1 121 ? 10.625 0.912 -18.844 1 91.31 121 PRO B CA 1
ATOM 2072 C C . PRO B 1 121 ? 10.484 2.057 -19.844 1 91.31 121 PRO B C 1
ATOM 2074 O O . PRO B 1 121 ? 10.344 3.215 -19.438 1 91.31 121 PRO B O 1
ATOM 2077 N N . PRO B 1 122 ? 10.547 1.724 -21.078 1 91.94 122 PRO B N 1
ATOM 2078 C CA . PRO B 1 122 ? 10.43 2.77 -22.094 1 91.94 122 PRO B CA 1
ATOM 2079 C C . PRO B 1 122 ? 9.18 3.625 -21.922 1 91.94 122 PRO B C 1
ATOM 2081 O O . PRO B 1 122 ? 8.109 3.104 -21.578 1 91.94 122 PRO B O 1
ATOM 2084 N N . GLY B 1 123 ? 9.328 4.961 -22.141 1 92.88 123 GLY B N 1
ATOM 2085 C CA . GLY B 1 123 ? 8.211 5.887 -22.078 1 92.88 123 GLY B CA 1
ATOM 2086 C C . GLY B 1 123 ? 7.863 6.312 -20.672 1 92.88 123 GLY B C 1
ATOM 2087 O O . GLY B 1 123 ? 6.879 7.023 -20.453 1 92.88 123 GLY B O 1
ATOM 2088 N N . THR B 1 124 ? 8.695 5.793 -19.703 1 94.81 124 THR B N 1
ATOM 2089 C CA . THR B 1 124 ? 8.438 6.152 -18.312 1 94.81 124 THR B CA 1
ATOM 2090 C C . THR B 1 124 ? 9.695 6.715 -17.656 1 94.81 124 THR B C 1
ATOM 2092 O O . THR B 1 124 ? 10.789 6.613 -18.219 1 94.81 124 THR B O 1
ATOM 2095 N N . ARG B 1 125 ? 9.508 7.426 -16.562 1 95.19 125 ARG B N 1
ATOM 2096 C CA . ARG B 1 125 ? 10.609 7.879 -15.719 1 95.19 125 ARG B CA 1
ATOM 2097 C C . ARG B 1 125 ? 10.344 7.547 -14.25 1 95.19 125 ARG B C 1
ATOM 2099 O O . ARG B 1 125 ? 9.188 7.422 -13.836 1 95.19 125 ARG B O 1
ATOM 2106 N N . ILE B 1 126 ? 11.438 7.398 -13.508 1 94.56 126 ILE B N 1
ATOM 2107 C CA . ILE B 1 126 ? 11.305 7.121 -12.086 1 94.56 126 ILE B CA 1
ATOM 2108 C C . ILE B 1 126 ? 10.859 8.391 -11.352 1 94.56 126 ILE B C 1
ATOM 2110 O O . ILE B 1 126 ? 11.562 9.398 -11.375 1 94.56 126 ILE B O 1
ATOM 2114 N N . ALA B 1 127 ? 9.711 8.312 -10.812 1 93.69 127 ALA B N 1
ATOM 2115 C CA . ALA B 1 127 ? 9.195 9.438 -10.031 1 93.69 127 ALA B CA 1
ATOM 2116 C C . ALA B 1 127 ? 9.664 9.352 -8.578 1 93.69 127 ALA B C 1
ATOM 2118 O O . ALA B 1 127 ? 10.008 10.375 -7.977 1 93.69 127 ALA B O 1
ATOM 2119 N N . ARG B 1 128 ? 9.641 8.234 -8.039 1 92.69 128 ARG B N 1
ATOM 2120 C CA . ARG B 1 128 ? 9.984 8.047 -6.629 1 92.69 128 ARG B CA 1
ATOM 2121 C C . ARG B 1 128 ? 10.305 6.586 -6.336 1 92.69 128 ARG B C 1
ATOM 2123 O O . ARG B 1 128 ? 9.789 5.684 -7.004 1 92.69 128 ARG B O 1
ATOM 2130 N N . VAL B 1 129 ? 11.188 6.352 -5.348 1 94.56 129 VAL B N 1
ATOM 2131 C CA . VAL B 1 129 ? 11.492 5.016 -4.848 1 94.56 129 VAL B CA 1
ATOM 2132 C C . VAL B 1 129 ? 11.07 4.902 -3.385 1 94.56 129 VAL B C 1
ATOM 2134 O O . VAL B 1 129 ? 11.531 5.668 -2.537 1 94.56 129 VAL B O 1
ATOM 2137 N N . ASP B 1 130 ? 10.188 4.008 -3.111 1 95.38 130 ASP B N 1
ATOM 2138 C CA . ASP B 1 130 ? 9.742 3.742 -1.747 1 95.38 130 ASP B CA 1
ATOM 2139 C C . ASP B 1 130 ? 10.352 2.445 -1.215 1 95.38 130 ASP B C 1
ATOM 2141 O O . ASP B 1 130 ? 10.219 1.391 -1.839 1 95.38 130 ASP B O 1
ATOM 2145 N N . VAL B 1 131 ? 11.016 2.564 -0.102 1 96.5 131 VAL B N 1
ATOM 2146 C CA . VAL B 1 131 ? 11.477 1.375 0.606 1 96.5 131 VAL B CA 1
ATOM 2147 C C . VAL B 1 131 ? 10.664 1.184 1.882 1 96.5 131 VAL B C 1
ATOM 2149 O O . VAL B 1 131 ? 10.641 2.061 2.748 1 96.5 131 VAL B O 1
ATOM 2152 N N . ILE B 1 132 ? 9.938 0.127 1.938 1 97 132 ILE B N 1
ATOM 2153 C CA . ILE B 1 132 ? 9.188 -0.243 3.131 1 97 132 ILE B CA 1
ATOM 2154 C C . ILE B 1 132 ? 9.82 -1.466 3.787 1 97 132 ILE B C 1
ATOM 2156 O O . ILE B 1 132 ? 9.844 -2.551 3.203 1 97 132 ILE B O 1
ATOM 2160 N N . VAL B 1 133 ? 10.367 -1.265 4.953 1 96.31 133 VAL B N 1
ATOM 2161 C CA . VAL B 1 133 ? 10.93 -2.363 5.734 1 96.31 133 VAL B CA 1
ATOM 2162 C C . VAL B 1 133 ? 9.875 -2.91 6.695 1 96.31 133 VAL B C 1
ATOM 2164 O O . VAL B 1 133 ? 9.547 -2.266 7.691 1 96.31 133 VAL B O 1
ATOM 2167 N N . ARG B 1 134 ? 9.398 -4.062 6.375 1 95.94 134 ARG B N 1
ATOM 2168 C CA . ARG B 1 134 ? 8.367 -4.684 7.191 1 95.94 134 ARG B CA 1
ATOM 2169 C C . ARG B 1 134 ? 8.977 -5.445 8.359 1 95.94 134 ARG B C 1
ATOM 2171 O O . ARG B 1 134 ? 9.883 -6.258 8.172 1 95.94 134 ARG B O 1
ATOM 2178 N N . LEU B 1 135 ? 8.43 -5.148 9.492 1 96.94 135 LEU B N 1
ATOM 2179 C CA . LEU B 1 135 ? 8.977 -5.695 10.734 1 96.94 135 LEU B CA 1
ATOM 2180 C C . LEU B 1 135 ? 7.996 -6.672 11.375 1 96.94 135 LEU B C 1
ATOM 2182 O O . LEU B 1 135 ? 6.777 -6.508 11.258 1 96.94 135 LEU B O 1
ATOM 2186 N N . SER B 1 136 ? 8.523 -7.684 12.023 1 94.44 136 SER B N 1
ATOM 2187 C CA . SER B 1 136 ? 7.75 -8.57 12.883 1 94.44 136 SER B CA 1
ATOM 2188 C C . SER B 1 136 ? 8.297 -8.578 14.305 1 94.44 136 SER B C 1
ATOM 2190 O O . SER B 1 136 ? 9.445 -8.18 14.531 1 94.44 136 SER B O 1
ATOM 2192 N N . ALA B 1 137 ? 7.355 -8.969 15.25 1 90.56 137 ALA B N 1
ATOM 2193 C CA . ALA B 1 137 ? 7.801 -9.055 16.641 1 90.56 137 ALA B CA 1
ATOM 2194 C C . ALA B 1 137 ? 8.844 -10.156 16.812 1 90.56 137 ALA B C 1
ATOM 2196 O O . ALA B 1 137 ? 8.742 -11.219 16.203 1 90.56 137 ALA B O 1
ATOM 2197 N N . GLU B 1 138 ? 9.859 -9.844 17.531 1 86 138 GLU B N 1
ATOM 2198 C CA . GLU B 1 138 ? 10.852 -10.859 17.844 1 86 138 GLU B CA 1
ATOM 2199 C C . GLU B 1 138 ? 10.258 -11.953 18.734 1 86 138 GLU B C 1
ATOM 2201 O O . GLU B 1 138 ? 9.492 -11.656 19.656 1 86 138 GLU B O 1
ATOM 2206 N N . GLN B 1 139 ? 9.789 -13.117 18.281 1 69 139 GLN B N 1
ATOM 2207 C CA . GLN B 1 139 ? 9.305 -14.203 19.141 1 69 139 GLN B CA 1
ATOM 2208 C C . GLN B 1 139 ? 10.242 -14.43 20.312 1 69 139 GLN B C 1
ATOM 2210 O O . GLN B 1 139 ? 11.461 -14.508 20.141 1 69 139 GLN B O 1
ATOM 2215 N N . GLY B 1 140 ? 10 -13.898 21.516 1 54.78 140 GLY B N 1
ATOM 2216 C CA . GLY B 1 140 ? 10.75 -14.273 22.703 1 54.78 140 GLY B CA 1
ATOM 2217 C C . GLY B 1 140 ? 11.188 -15.727 22.703 1 54.78 140 GLY B C 1
ATOM 2218 O O . GLY B 1 140 ? 10.5 -16.594 22.141 1 54.78 140 GLY B O 1
ATOM 2219 N N . GLU B 1 141 ? 12.516 -16.156 22.656 1 44.94 141 GLU B N 1
ATOM 2220 C CA . GLU B 1 141 ? 13.008 -17.438 23.125 1 44.94 141 GLU B CA 1
ATOM 2221 C C . GLU B 1 141 ? 12.273 -17.875 24.391 1 44.94 141 GLU B C 1
ATOM 2223 O O . GLU B 1 141 ? 12.227 -17.141 25.375 1 44.94 141 GLU B O 1
ATOM 2228 N N . ASP B 1 142 ? 11.141 -18.469 24.438 1 36.84 142 ASP B N 1
ATOM 2229 C CA . ASP B 1 142 ? 10.922 -19.297 25.625 1 36.84 142 ASP B CA 1
ATOM 2230 C C . ASP B 1 142 ? 12.18 -20.078 25.984 1 36.84 142 ASP B C 1
ATOM 2232 O O . ASP B 1 142 ? 12.625 -20.938 25.219 1 36.84 142 ASP B O 1
ATOM 2236 N N . ARG B 1 143 ? 13.172 -19.516 26.719 1 27.84 143 ARG B N 1
A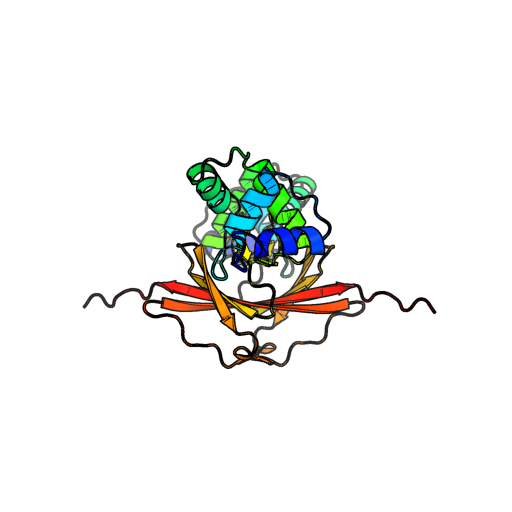TOM 2237 C CA . ARG B 1 143 ? 13.781 -20.391 27.719 1 27.84 143 ARG B CA 1
ATOM 2238 C C . ARG B 1 143 ? 12.727 -20.906 28.703 1 27.84 143 ARG B C 1
ATOM 2240 O O . ARG B 1 143 ? 11.852 -20.172 29.141 1 27.84 143 ARG B O 1
#

Secondary structure (DSSP, 8-state):
-----TTHHHHHHHHHTT----HHHHHHHHHHHSSS--EE-HHHHHHHHHHTT----HHHHHHHHHHHHHTTSSEEEEEETTEEEEES--SSEEEEEETTTTEEEEEEGGG-EEE-PPPPPTTEEEEEEEEEEEEEE------/-----TTHHHHHHHHHTT----HHHHHHHHHHHSSS--EE-HHHHHHHHHHTT----HHHHHHHHHHHHHTTSSEEEEEETTEEEEES--SSEEEEEETTTTEEEEEEGGG-EEE-PPPPPTTEEEEEEEEEEEEEE------

Nearest PDB structures (foldseek):
  6h1c-assembly1_B-2  TM=7.618E-01  e=7.362E-09  Pseudomonas aeruginosa PAO1
  2fe3-assembly1_B  TM=5.433E-01  e=4.526E-09  Bacillus subtilis
  5nl9-assembly1_B  TM=5.775E-01  e=4.293E-08  Leptospira interrogans serovar Copenhageni str. Fiocruz L1-130
  2rgv-assembly1_A  TM=5.463E-01  e=5.152E-08  Bacillus subtilis
  7ne9-assembly1_DDD  TM=6.091E-01  e=1.226E-05  Parasynechococcus marenigrum WH 8102

Sequence (286 aa):
MTGTRPFKRALDRLQTAGFRPTRQRLGLARLLFEGEHRHVTAEQLHTEAMGADLRVSLATVYNTLNQFTAAGLLREVVVEAGKSYFDTNTSDHHHFFLEGTGRLEDIPGDDVVVQHLPPAPPGTRIARVDVIVRLSAEQGEDRMTGTRPFKRALDRLQTAGFRPTRQRLGLARLLFEGEHRHVTAEQLHTEAMGADLRVSLATVYNTLNQFTAAGLLREVVVEAGKSYFDTNTSDHHHFFLEGTGRLEDIPGDDVVVQHLPPAPPGTRIARVDVIVRLSAEQGEDR

Organism: NCBI:txid1064539

pLDDT: mean 90.37, std 14.67, range [27.84, 98.75]

Radius of gyration: 22.53 Å; Cα contacts (8 Å, |Δi|>4): 441; chains: 2; bounding box: 43×83×58 Å

Solvent-accessible surface area (backbone atoms only — not comparable to full-atom values): 16486 Å² total; per-residue (Å²): 129,84,67,82,58,85,57,50,66,33,54,50,52,36,49,74,66,68,42,77,76,42,70,69,56,43,53,51,36,35,70,56,58,65,65,66,74,48,76,40,35,53,67,57,50,42,52,52,33,51,73,68,71,44,92,68,53,62,66,54,44,41,50,49,53,51,52,36,31,75,65,59,60,26,33,79,46,45,80,48,80,84,45,56,32,37,24,50,58,63,66,80,53,30,33,39,34,35,62,96,75,72,48,72,42,82,34,64,37,90,44,49,44,78,40,63,66,75,78,62,58,90,69,39,36,79,70,46,74,44,45,40,37,32,27,34,71,50,74,74,76,82,124,130,84,67,82,59,84,58,51,65,34,53,50,52,36,49,75,64,69,42,79,77,44,70,69,55,43,53,52,36,38,74,57,56,74,60,68,76,47,74,41,34,51,67,57,51,40,52,52,34,50,74,69,69,44,92,69,53,64,66,54,44,42,51,48,53,50,52,36,30,75,64,60,60,27,32,78,45,46,79,48,81,84,46,55,32,37,23,51,59,64,66,80,52,30,33,39,33,34,63,96,75,72,48,72,43,83,33,63,37,89,44,49,43,77,38,63,66,74,77,62,58,89,69,38,36,78,70,47,75,43,45,41,38,31,28,36,72,49,74,72,76,82,124